Protein 8Q8B (pdb70)

Radius of gyration: 17.03 Å; Cα contacts (8 Å, |Δi|>4): 290; chains: 1; bounding box: 37×34×50 Å

InterPro domains:
  IPR004045 Glutathione S-transferase, N-terminal [PF13417] (29-103)
  IPR004045 Glutathione S-transferase, N-terminal [PS50404] (24-105)
  IPR004046 Glutathione S-transferase, C-terminal [PF00043] (133-211)
  IPR010987 Glutathione S-transferase, C-terminal-like [PS50405] (111-240)
  IPR036249 Thioredoxin-like superfamily [SSF52833] (24-110)
  IPR036282 Glutathione S-transferase, C-terminal domain superfamily [SSF47616] (110-226)
  IPR040079 Glutathione transferase family [SFLDS00019] (24-238)

Structure (mmCIF, N/CA/C/O backbone):
data_8Q8B
#
_entry.id   8Q8B
#
_cell.length_a   77.398
_cell.length_b   77.398
_cell.length_c   82.137
_cell.angle_alpha   90.000
_cell.angle_beta   90.000
_cell.angle_gamma   90.000
#
_symmetry.space_group_name_H-M   'P 43 21 2'
#
loop_
_entity.id
_entity.type
_entity.pdbx_description
1 polymer 'Glutathione S-transferase D1 isoform X1'
2 non-polymer 'SULFATE ION'
3 water water
#
loop_
_atom_site.group_PDB
_atom_site.id
_atom_site.type_symbol
_atom_site.label_atom_id
_atom_site.label_alt_id
_atom_site.label_comp_id
_atom_site.label_asym_id
_atom_site.label_entity_id
_atom_site.label_seq_id
_atom_site.pdbx_PDB_ins_code
_atom_site.Cartn_x
_atom_site.Cartn_y
_atom_site.Cartn_z
_atom_site.occupancy
_atom_site.B_iso_or_equiv
_atom_site.auth_seq_id
_atom_site.auth_comp_id
_atom_site.auth_asym_id
_atom_site.auth_atom_id
_atom_site.pdbx_PDB_model_num
ATOM 1 N N . MET A 1 1 ? 28.74200 17.79100 20.67800 1.000 30.32366 26 MET A N 1
ATOM 2 C CA . MET A 1 1 ? 29.15200 18.94100 21.46700 1.000 25.98162 26 MET A CA 1
ATOM 3 C C . MET A 1 1 ? 30.47000 19.52200 20.96300 1.000 27.43606 26 MET A C 1
ATOM 4 O O . MET A 1 1 ? 31.46600 18.81300 20.88200 1.000 27.82038 26 MET A O 1
ATOM 9 N N . ASP A 1 2 ? 30.48300 20.81400 20.64800 1.000 24.07736 27 ASP A N 1
ATOM 10 C CA . ASP A 1 2 ? 31.71700 21.48500 20.26100 1.000 23.46176 27 ASP A CA 1
ATOM 11 C C . ASP A 1 2 ? 32.33400 22.14900 21.48100 1.000 24.20937 27 ASP A C 1
ATOM 12 O O . ASP A 1 2 ? 31.62200 22.69300 22.32400 1.000 25.53151 27 ASP A O 1
ATOM 17 N N . PHE A 1 3 ? 33.66000 22.09900 21.55700 1.000 22.85963 28 PHE A N 1
ATOM 18 C CA . PHE A 1 3 ? 34.41800 22.61100 22.70300 1.000 22.30323 28 PHE A CA 1
ATOM 19 C C . PHE A 1 3 ? 35.48100 23.57000 22.17200 1.000 21.29018 28 PHE A C 1
ATOM 20 O O . PHE A 1 3 ? 36.49600 23.13500 21.61200 1.000 23.87389 28 PHE A O 1
ATOM 28 N N . TYR A 1 4 ? 35.22400 24.86900 22.32000 1.000 20.76311 29 TYR A N 1
ATOM 29 C CA . TYR A 1 4 ? 36.15300 25.91100 21.89500 1.000 25.92700 29 TYR A CA 1
ATOM 30 C C . TYR A 1 4 ? 37.16400 26.16800 23.00400 1.000 24.52787 29 TYR A C 1
ATOM 31 O O . TYR A 1 4 ? 3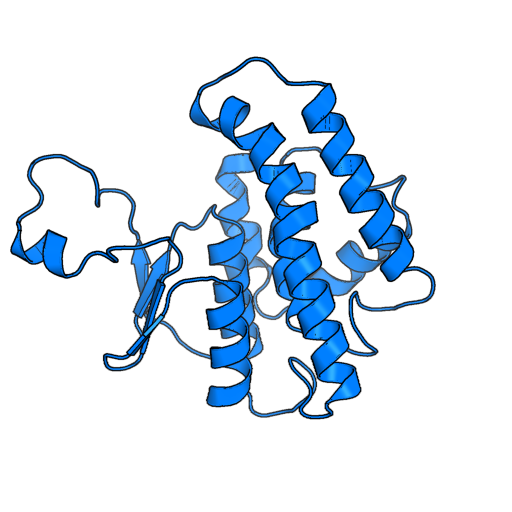6.78900 26.59700 24.10300 1.000 23.32000 29 TYR A O 1
ATOM 40 N N . GLN A 1 5 ? 38.44000 25.91600 22.71700 1.000 24.79226 30 GLN A N 1
ATOM 41 C CA . GLN A 1 5 ? 39.42400 25.81000 23.78100 1.000 29.51956 30 GLN A CA 1
ATOM 42 C C . GLN A 1 5 ? 40.81300 26.20800 23.30500 1.000 32.05563 30 GLN A C 1
ATOM 43 O O . GLN A 1 5 ? 41.08600 26.34400 22.10800 1.000 33.64401 30 GLN A O 1
ATOM 49 N N . LEU A 1 6 ? 41.68600 26.39700 24.29300 1.000 34.64300 31 LEU A N 1
ATOM 50 C CA . LEU A 1 6 ? 43.12100 26.58100 24.11100 1.000 38.91464 31 LEU A CA 1
ATOM 51 C C . LEU A 1 6 ? 43.79500 25.57800 25.03800 1.000 39.16153 31 LEU A C 1
ATOM 52 O O . LEU A 1 6 ? 43.51500 25.58200 26.25300 1.000 38.55369 31 LEU A O 1
ATOM 57 N N . PRO A 1 7 ? 44.67900 24.71600 24.53000 1.000 41.94083 32 PRO A N 1
ATOM 58 C CA . PRO A 1 7 ? 45.17900 23.60300 25.35900 1.000 42.43008 32 PRO A CA 1
ATOM 59 C C . PRO A 1 7 ? 45.89300 24.04300 26.62400 1.000 40.75865 32 PRO A C 1
ATOM 60 O O . PRO A 1 7 ? 45.79600 23.35400 27.64900 1.000 39.63306 32 PRO A O 1
ATOM 64 N N . GLY A 1 8 ? 46.60600 25.16800 26.59200 1.000 38.95654 33 GLY A N 1
ATOM 65 C CA . GLY A 1 8 ? 47.33600 25.59900 27.76800 1.000 38.56588 33 GLY A CA 1
ATOM 66 C C . GLY A 1 8 ? 46.50000 26.26300 28.83600 1.000 33.94936 33 GLY A C 1
ATOM 67 O O . GLY A 1 8 ? 46.97400 26.40900 29.96300 1.000 33.02010 33 GLY A O 1
ATOM 68 N N . SER A 1 9 ? 45.27900 26.65700 28.50500 1.000 32.97614 34 SER A N 1
ATOM 69 C CA . SER A 1 9 ? 44.40500 27.39700 29.41300 1.000 31.99928 34 SER A CA 1
ATOM 70 C C . SER A 1 9 ? 43.92300 26.51500 30.56400 1.000 27.87016 34 SER A C 1
ATOM 71 O O . SER A 1 9 ? 43.32000 25.46600 30.31000 1.000 27.91774 34 SER A O 1
ATOM 74 N N . PRO A 1 10 ? 44.15900 26.88000 31.82500 1.000 29.02204 35 PRO A N 1
ATOM 75 C CA . PRO A 1 10 ? 43.66300 26.05900 32.94100 1.000 27.62303 35 PRO A CA 1
ATOM 76 C C . PRO A 1 10 ? 42.15800 25.85400 32.88200 1.000 26.01827 35 PRO A C 1
ATOM 77 O O . PRO A 1 10 ? 41.70000 24.71200 33.02500 1.000 24.49953 35 PRO A O 1
ATOM 81 N N . PRO A 1 11 ? 41.34300 26.89400 32.65200 1.000 24.60754 36 PRO A N 1
ATOM 82 C CA . PRO A 1 11 ? 39.89400 26.63300 32.61000 1.000 23.55426 36 PRO A CA 1
ATOM 83 C C . PRO A 1 11 ? 39.48900 25.70300 31.48600 1.000 22.64414 36 PRO A C 1
ATOM 84 O O . PRO A 1 11 ? 38.54900 24.91400 31.64600 1.000 22.28469 36 PRO A O 1
ATOM 88 N N . CYS A 1 12 ? 40.17100 25.77300 30.34700 1.000 23.38139 37 CYS A N 1
ATOM 89 C CA . CYS A 1 12 ? 39.88400 24.82200 29.27800 1.000 24.13333 37 CYS A CA 1
ATOM 90 C C . CYS A 1 12 ? 40.22300 23.41300 29.71700 1.000 22.20134 37 CYS A C 1
ATOM 91 O O . CYS A 1 12 ? 39.43900 22.47900 29.50300 1.000 24.43276 37 CYS A O 1
ATOM 94 N N . ARG A 1 13 ? 41.37800 23.24300 30.36600 1.000 22.67476 38 ARG A N 1
ATOM 95 C CA . ARG A 1 13 ? 41.74800 21.92000 30.84000 1.000 25.41788 38 ARG A CA 1
ATOM 96 C C . ARG A 1 13 ? 40.80300 21.42100 31.92100 1.000 23.35248 38 ARG A C 1
ATOM 97 O O . ARG A 1 13 ? 40.51600 20.22200 31.97400 1.000 23.79351 38 ARG A O 1
ATOM 105 N N . ALA A 1 14 ? 40.28700 22.32200 32.76600 1.000 21.65375 39 ALA A N 1
ATOM 106 C CA . ALA A 1 14 ? 39.30000 21.92200 33.76500 1.000 22.12151 39 ALA A CA 1
ATOM 107 C C . ALA A 1 14 ? 38.06800 21.33600 33.09400 1.000 20.89157 39 ALA A C 1
ATOM 108 O O . ALA A 1 14 ? 37.55900 20.28900 33.50900 1.000 22.79311 39 ALA A O 1
ATOM 110 N N . VAL A 1 15 ? 37.59700 21.97100 32.01900 1.000 20.45685 40 VAL A N 1
ATOM 111 C CA . VAL A 1 15 ? 36.44500 21.43000 31.30300 1.000 20.84656 40 VAL A CA 1
ATOM 112 C C . VAL A 1 15 ? 36.79800 20.11200 30.62300 1.000 20.56038 40 VAL A C 1
ATOM 113 O O . VAL A 1 15 ? 36.01300 19.16000 30.65800 1.000 22.95267 40 VAL A O 1
ATOM 117 N N . ALA A 1 16 ? 37.96000 20.04900 29.96600 1.000 23.46284 41 ALA A N 1
ATOM 118 C CA . ALA A 1 16 ? 38.39100 18.81600 29.31300 1.000 21.38008 41 ALA A CA 1
ATOM 119 C C . ALA A 1 16 ? 38.47300 17.66400 30.30600 1.000 24.03405 41 ALA A C 1
ATOM 120 O O . ALA A 1 16 ? 38.02600 16.54900 30.01500 1.000 24.66479 41 ALA A O 1
ATOM 122 N N . LEU A 1 17 ? 39.02400 17.92100 31.49000 1.000 22.68216 42 LEU A N 1
ATOM 123 C CA . LEU A 1 17 ? 39.09500 16.87200 32.50200 1.000 24.83495 42 LEU A CA 1
ATOM 124 C C . LEU A 1 17 ? 37.70600 16.46200 32.97500 1.000 23.62458 42 LEU A C 1
ATOM 125 O O . LEU A 1 17 ? 37.46100 15.28200 33.26400 1.000 25.17550 42 LEU A O 1
ATOM 130 N N . THR A 1 18 ? 36.78200 17.42000 33.06700 1.000 21.73788 43 THR A N 1
ATOM 131 C CA . THR A 1 18 ? 35.41400 17.08700 33.44600 1.000 20.64566 43 THR A CA 1
ATOM 132 C C . THR A 1 18 ? 34.76700 16.17500 32.41300 1.000 22.48331 43 THR A C 1
ATOM 133 O O . THR A 1 18 ? 34.12400 15.18000 32.76400 1.000 22.47091 43 THR A O 1
ATOM 137 N N . ALA A 1 19 ? 34.89700 16.52100 31.12900 1.000 23.20491 44 ALA A N 1
ATOM 138 C CA 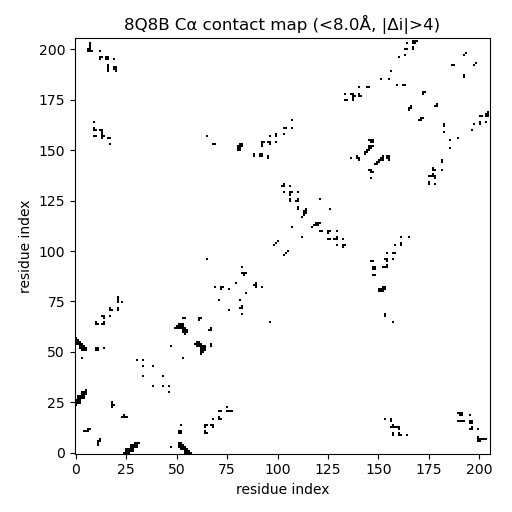. ALA A 1 19 ? 34.34900 15.66400 30.08600 1.000 23.27179 44 ALA A CA 1
ATOM 139 C C . ALA A 1 19 ? 34.94900 14.26600 30.15200 1.000 23.12351 44 ALA A C 1
ATOM 140 O O . ALA A 1 19 ? 34.23300 13.26900 30.00200 1.000 26.43176 44 ALA A O 1
ATOM 142 N N . ALA A 1 20 ? 36.25900 14.17200 30.38700 1.000 24.91742 45 ALA A N 1
ATOM 143 C CA . ALA A 1 20 ? 36.89700 12.86200 30.48400 1.000 26.77411 45 ALA A CA 1
ATOM 144 C C . ALA A 1 20 ? 36.37300 12.08100 31.68200 1.000 26.57643 45 ALA A C 1
ATOM 145 O O . ALA A 1 20 ? 36.10000 10.87900 31.57800 1.000 26.57573 45 ALA A O 1
ATOM 147 N N . ALA A 1 21 ? 36.22000 12.74900 32.82500 1.000 26.33824 46 ALA A N 1
ATOM 148 C CA . ALA A 1 21 ? 35.71400 12.07500 34.01800 1.000 24.77642 46 ALA A CA 1
ATOM 149 C C . ALA A 1 21 ? 34.28100 11.60100 33.84200 1.000 28.15341 46 ALA A C 1
ATOM 150 O O . ALA A 1 21 ? 33.85400 10.66900 34.53800 1.000 29.53380 46 ALA A O 1
ATOM 152 N N . LEU A 1 22 ? 33.53000 12.22900 32.94300 1.000 28.16096 47 LEU A N 1
ATOM 153 C CA . LEU A 1 22 ? 32.15100 11.87200 32.66300 1.000 29.05737 47 LEU A CA 1
ATOM 154 C C . LEU A 1 22 ? 32.01500 10.97600 31.44500 1.000 29.52258 47 LEU A C 1
ATOM 155 O O . LEU A 1 22 ? 30.89300 10.58900 31.10500 1.000 31.70548 47 LEU A O 1
ATOM 160 N N . ASP A 1 23 ? 33.12700 10.64800 30.77900 1.000 27.80797 48 ASP A N 1
ATOM 161 C CA . ASP A 1 23 ? 33.11000 9.84500 29.55400 1.000 31.17349 48 ASP A CA 1
ATOM 162 C C . ASP A 1 23 ? 32.28200 10.53200 28.46600 1.000 34.00170 48 ASP A C 1
ATOM 163 O O . ASP A 1 23 ? 31.48500 9.90000 27.76600 1.000 38.61383 48 ASP A O 1
ATOM 168 N N . ILE A 1 24 ? 32.46400 11.84500 28.34100 1.000 28.36645 49 ILE A N 1
ATOM 169 C CA . ILE A 1 24 ? 31.79200 12.66400 27.33600 1.000 32.19732 49 ILE A CA 1
ATOM 170 C C . ILE A 1 24 ? 32.76500 12.91100 26.20000 1.000 32.23581 49 ILE A C 1
ATOM 171 O O . ILE A 1 24 ? 33.86600 13.43200 26.42100 1.000 32.29870 49 ILE A O 1
ATOM 176 N N . GLU A 1 25 ? 32.36500 12.56400 24.98300 1.000 32.11037 50 GLU A N 1
ATOM 177 C CA . GLU A 1 25 ? 33.12300 12.99400 23.82400 1.000 35.13076 50 GLU A CA 1
ATOM 178 C C . GLU A 1 25 ? 32.73700 14.41900 23.46000 1.000 33.61862 50 GLU A C 1
ATOM 179 O O . GLU A 1 25 ? 31.55900 14.79100 23.49000 1.000 33.67920 50 GLU A O 1
ATOM 185 N N . MET A 1 26 ? 33.74500 15.22700 23.15700 1.000 28.50773 51 MET A N 1
ATOM 186 C CA . MET A 1 26 ? 33.53900 16.56900 22.64400 1.000 27.88994 51 MET A CA 1
ATOM 187 C C . MET A 1 26 ? 34.36800 16.75000 21.38400 1.000 28.20821 51 MET A C 1
ATOM 188 O O . MET A 1 26 ? 35.43800 16.15600 21.23400 1.000 30.32964 51 MET A O 1
ATOM 193 N N . ASN A 1 27 ? 33.86800 17.59700 20.49300 1.000 25.98190 52 ASN A N 1
ATOM 194 C CA . ASN A 1 27 ? 34.58000 17.97200 19.27600 1.000 28.20170 52 ASN A CA 1
ATOM 195 C C . ASN A 1 27 ? 35.41600 19.20400 19.59600 1.000 24.47211 52 ASN A C 1
ATOM 196 O O . ASN A 1 27 ? 34.89600 20.31800 19.68000 1.000 27.15943 52 ASN A O 1
ATOM 201 N N . PHE A 1 28 ? 36.71800 19.00000 19.78400 1.000 26.28143 53 PHE A N 1
ATOM 202 C CA . PHE A 1 28 ? 37.60700 20.08500 20.17400 1.000 25.22975 53 PHE A CA 1
ATOM 203 C C . PHE A 1 28 ? 37.82900 21.02800 18.99900 1.000 29.18343 53 PHE A C 1
ATOM 204 O O . PHE A 1 28 ? 38.08300 20.58400 17.87500 1.000 29.87078 53 PHE A O 1
ATOM 212 N N . LYS A 1 29 ? 37.71800 22.32800 19.25900 1.000 27.67482 54 LYS A N 1
ATOM 213 C CA . LYS A 1 29 ? 38.00900 23.37500 18.28400 1.000 27.88113 54 LYS A CA 1
ATOM 214 C C . LYS A 1 29 ? 39.06800 24.30100 18.86700 1.000 32.50649 54 LYS A C 1
ATOM 215 O O . LYS A 1 29 ? 38.93000 24.75700 20.00600 1.000 30.81419 54 LYS A O 1
ATOM 221 N N . GLN A 1 30 ? 40.11300 24.59600 18.09100 1.000 33.95886 55 GLN A N 1
ATOM 222 C CA . GLN A 1 30 ? 41.22300 25.42800 18.55200 1.000 39.40979 55 GLN A CA 1
ATOM 223 C C . GLN A 1 30 ? 40.99100 26.87200 18.12300 1.000 42.48589 55 GLN A C 1
ATOM 224 O O . GLN A 1 30 ? 40.82100 27.14900 16.93300 1.000 43.87721 55 GLN A O 1
ATOM 230 N N . VAL A 1 31 ? 41.02000 27.78900 19.08900 1.000 37.86824 56 VAL A N 1
ATOM 231 C CA . VAL A 1 31 ? 40.65700 29.18100 18.84400 1.000 42.90371 56 VAL A CA 1
ATOM 232 C C . VAL A 1 31 ? 41.89900 30.04700 18.66700 1.000 42.93648 56 VAL A C 1
ATOM 233 O O . VAL A 1 31 ? 41.85800 31.25800 18.90300 1.000 49.06493 56 VAL A O 1
ATOM 237 N N . ASN A 1 32 ? 43.00500 29.43500 18.24400 1.000 50.23309 57 ASN A N 1
ATOM 238 C CA . ASN A 1 32 ? 44.26000 30.14700 18.01800 1.000 55.26209 57 ASN A CA 1
ATOM 239 C C . ASN A 1 32 ? 44.08800 31.39300 17.15600 1.000 56.27457 57 ASN A C 1
ATOM 240 O O . ASN A 1 32 ? 44.15200 32.52000 17.65900 1.000 56.07245 57 ASN A O 1
ATOM 245 N N . LEU A 1 33 ? 43.86500 31.19800 15.85800 1.000 55.72772 58 LEU A N 1
ATOM 246 C CA . LEU A 1 33 ? 43.87700 32.28000 14.88200 1.000 56.51815 58 LEU A CA 1
ATOM 247 C C . LEU A 1 33 ? 42.55600 33.04200 14.79600 1.000 52.56576 58 LEU A C 1
ATOM 248 O O . LEU A 1 33 ? 42.34500 33.75500 13.80900 1.000 49.12825 58 LEU A O 1
ATOM 250 N N . MET A 1 34 ? 41.67500 32.93700 15.79600 1.000 51.24750 59 MET A N 1
ATOM 251 C CA . MET A 1 34 ? 40.37400 33.58900 15.69000 1.000 50.69527 59 MET A CA 1
ATOM 252 C C . MET A 1 34 ? 40.45800 35.10900 15.76500 1.000 51.27666 59 MET A C 1
ATOM 253 O O . MET A 1 34 ? 39.47300 35.78100 15.43800 1.000 55.07103 59 MET A O 1
ATOM 258 N N . ASN A 1 35 ? 41.59500 35.66600 16.18100 1.000 48.09655 60 ASN A N 1
ATOM 259 C CA . ASN A 1 35 ? 41.81500 37.10600 16.15700 1.000 46.70389 60 ASN A CA 1
ATOM 260 C C . ASN A 1 35 ? 42.77300 37.52600 15.04900 1.000 42.74234 60 ASN A C 1
ATOM 261 O O . ASN A 1 35 ? 43.16800 38.69700 14.99200 1.000 39.35391 60 ASN A O 1
ATOM 266 N N . GLY A 1 36 ? 43.15500 36.59900 14.17100 1.000 38.34902 61 GLY A N 1
ATOM 267 C CA . GLY A 1 36 ? 44.04100 36.94300 13.08200 1.000 36.47730 61 GLY A CA 1
ATOM 268 C C . GLY A 1 36 ? 43.32800 37.72700 11.99800 1.000 32.84359 61 GLY A C 1
ATOM 269 O O . GLY A 1 36 ? 42.11600 37.62500 11.80800 1.000 36.41789 61 GLY A O 1
ATOM 270 N N . GLU A 1 37 ? 44.11700 38.46500 11.23500 1.000 33.67729 62 GLU A N 1
ATOM 271 C CA . GLU A 1 37 ? 43.52900 39.33100 10.19700 1.000 31.26777 62 GLU A CA 1
ATOM 272 C C . GLU A 1 37 ? 42.97600 38.49700 9.05200 1.000 29.83945 62 GLU A C 1
ATOM 273 O O . GLU A 1 37 ? 43.46000 37.38200 8.85800 1.000 29.03324 62 GLU A O 1
ATOM 279 N N . HIS A 1 38 ? 41.96800 39.03400 8.37700 1.000 32.79534 63 HIS A N 1
ATOM 280 C CA . HIS A 1 38 ? 41.40400 38.39400 7.16300 1.000 32.23183 63 HIS A CA 1
ATOM 281 C C . HIS A 1 38 ? 40.73500 37.04300 7.44400 1.000 37.37653 63 HIS A C 1
ATOM 282 O O . HIS A 1 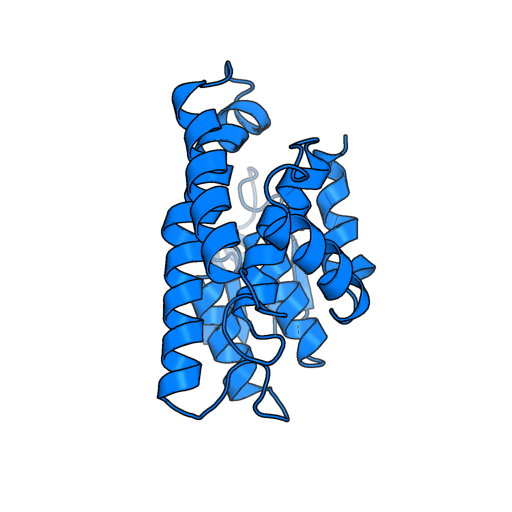38 ? 40.91000 36.12800 6.64100 1.000 38.43320 63 HIS A O 1
ATOM 289 N N . LEU A 1 39 ? 40.01200 36.93400 8.55300 1.000 42.05750 64 LEU A N 1
ATOM 290 C CA . LEU A 1 39 ? 39.18200 35.71900 8.75200 1.000 43.26936 64 LEU A CA 1
ATOM 291 C C . LEU A 1 39 ? 37.79700 36.12800 8.24900 1.000 45.46006 64 LEU A C 1
ATOM 292 O O . LEU A 1 39 ? 37.35900 37.22300 8.60000 1.000 51.59865 64 LEU A O 1
ATOM 294 N N . LYS A 1 40 ? 37.15600 35.30400 7.43400 1.000 45.68836 65 LYS A N 1
ATOM 295 C CA . LYS A 1 40 ? 35.84500 35.65700 6.82800 1.000 44.20598 65 LYS A CA 1
ATOM 296 C C . LYS A 1 40 ? 34.79200 35.98700 7.88700 1.000 46.10680 65 LYS A C 1
ATOM 297 O O . LYS A 1 40 ? 34.80800 35.34200 8.93200 1.000 42.65196 65 LYS A O 1
ATOM 303 N N . PRO A 1 41 ? 33.88300 36.96500 7.66000 1.000 43.47500 66 PRO A N 1
ATOM 304 C CA . PRO A 1 41 ? 32.77500 37.19600 8.60700 1.000 43.67710 66 PRO A CA 1
ATOM 305 C C . PRO A 1 41 ? 31.97100 35.94300 8.90300 1.000 45.97393 66 PRO A C 1
ATOM 306 O O . PRO A 1 41 ? 31.51200 35.75800 10.03800 1.000 43.22363 66 PRO A O 1
ATOM 310 N N . GLU A 1 42 ? 31.79200 35.07100 7.90800 1.000 42.61143 67 GLU A N 1
ATOM 311 C CA . GLU A 1 42 ? 31.11900 33.79900 8.14900 1.000 44.51663 67 GLU A CA 1
ATOM 312 C C . GLU A 1 42 ? 31.87900 32.95500 9.16700 1.000 48.09743 67 GLU A C 1
ATOM 313 O O . GLU A 1 42 ? 31.26900 32.23700 9.96900 1.000 50.05380 67 GLU A O 1
ATOM 319 N N . PHE A 1 43 ? 33.21300 33.03300 9.15700 1.000 46.85199 68 PHE A N 1
ATOM 320 C CA . PHE A 1 43 ? 33.99800 32.32300 10.16000 1.000 46.03234 68 PHE A CA 1
ATOM 321 C C . PHE A 1 43 ? 33.93500 33.02300 11.51200 1.000 48.88115 68 PHE A C 1
ATOM 322 O O . PHE A 1 43 ? 33.92900 32.35800 12.55400 1.000 50.85563 68 PHE A O 1
ATOM 324 N N . LEU A 1 44 ? 33.86900 34.35700 11.51500 1.000 48.03434 69 LEU A N 1
ATOM 325 C CA . LEU A 1 44 ? 33.80600 35.10400 12.76800 1.000 47.34062 69 LEU A CA 1
ATOM 326 C C . LEU A 1 44 ? 32.48700 34.88900 13.49800 1.000 49.16429 69 LEU A C 1
ATOM 327 O O . LEU A 1 44 ? 32.46100 34.89600 14.73400 1.000 47.40095 69 LEU A O 1
ATOM 332 N N . LYS A 1 45 ? 31.38400 34.70700 12.76500 1.000 48.51381 70 LYS A N 1
ATOM 333 C CA . LYS A 1 45 ? 30.08900 34.52500 13.41300 1.000 49.53053 70 LYS A CA 1
ATOM 334 C C . LYS A 1 45 ? 30.00200 33.21500 14.18400 1.000 49.88761 70 LYS A C 1
ATOM 335 O O . LYS A 1 45 ? 29.16700 33.09700 15.08600 1.000 49.92273 70 LYS A O 1
ATOM 341 N N . ILE A 1 46 ? 30.83500 32.23400 13.84800 1.000 50.11404 71 ILE A N 1
ATOM 342 C CA . ILE A 1 46 ? 30.85100 30.97200 14.57900 1.000 48.27880 71 ILE A CA 1
ATOM 343 C C . ILE A 1 46 ? 31.73700 31.06100 15.81600 1.000 47.73647 71 ILE A C 1
ATOM 344 O O . ILE A 1 46 ? 31.49800 30.35100 16.80200 1.000 49.35190 71 ILE A O 1
ATOM 346 N N . ASN A 1 47 ? 32.74200 31.92800 15.78300 1.000 47.18227 72 ASN A N 1
ATOM 347 C CA . ASN A 1 47 ? 33.62900 32.11300 16.91900 1.000 48.74348 72 ASN A CA 1
ATOM 348 C C . ASN A 1 47 ? 32.82000 32.41300 18.17800 1.000 46.38255 72 ASN A C 1
ATOM 349 O O . ASN A 1 47 ? 31.80500 33.12000 18.10900 1.000 44.02960 72 ASN A O 1
ATOM 354 N N . PRO A 1 48 ? 33.21400 31.87700 19.32900 1.000 41.97464 73 PRO A N 1
ATOM 355 C CA . PRO A 1 48 ? 32.60400 32.31600 20.58900 1.000 40.10446 73 PRO A CA 1
ATOM 356 C C . PRO A 1 48 ? 32.78200 33.81600 20.76900 1.000 41.09513 73 PRO A C 1
ATOM 357 O O . PRO A 1 48 ? 33.88100 34.35300 20.60500 1.000 42.53172 73 PRO A O 1
ATOM 361 N N . GLN A 1 49 ? 31.68100 34.49600 21.07800 1.000 37.98432 74 GLN A N 1
ATOM 362 C CA . GLN A 1 49 ? 31.71700 35.93700 21.27000 1.000 41.54814 74 GLN A CA 1
ATOM 363 C C . GLN A 1 49 ? 32.12900 36.32600 22.68000 1.000 38.84592 74 GLN A C 1
ATOM 364 O O . GLN A 1 49 ? 32.43500 37.49800 22.92100 1.000 38.48129 74 GLN A O 1
ATOM 370 N N . HIS A 1 50 ? 32.15000 35.37800 23.61500 1.000 35.83554 75 HIS A N 1
ATOM 371 C CA . HIS A 1 50 ? 32.57500 35.68500 24.97400 1.000 35.88728 75 HIS A CA 1
ATOM 372 C C . HIS A 1 50 ? 33.88700 34.96900 25.26200 1.000 36.69186 75 HIS A C 1
ATOM 373 O O . HIS A 1 50 ? 34.76100 34.89900 24.39300 1.000 41.73095 75 HIS A O 1
ATOM 380 N N . THR A 1 51 ? 34.03300 34.41000 26.45200 1.000 30.47659 76 THR A N 1
ATOM 381 C CA . THR A 1 51 ? 35.33400 33.91100 26.85600 1.000 29.83694 76 THR A CA 1
ATOM 382 C C . THR A 1 51 ? 35.50600 32.44000 26.51200 1.000 26.00145 76 THR A C 1
ATOM 383 O O . THR A 1 51 ? 34.54400 31.70300 26.28300 1.000 28.31168 76 THR A O 1
ATOM 387 N N . ILE A 1 52 ? 36.76800 32.03000 26.46900 1.000 25.82208 77 ILE A N 1
ATOM 388 C CA . ILE A 1 52 ? 37.18800 30.64800 26.27100 1.000 24.65010 77 ILE A CA 1
ATOM 389 C C . ILE A 1 52 ? 37.44800 30.04200 27.64600 1.000 24.59101 77 ILE A C 1
ATOM 390 O O . ILE A 1 52 ? 38.10800 30.68000 28.47800 1.000 26.28436 77 ILE A O 1
ATOM 395 N N . PRO A 1 53 ? 36.98200 28.81700 27.93300 1.000 21.21083 78 PRO A N 1
ATOM 396 C CA . PRO A 1 53 ? 36.25300 27.86700 27.08400 1.000 21.98462 78 PRO A CA 1
ATOM 397 C C . PRO A 1 53 ? 34.79300 28.21400 26.85800 1.000 21.44280 78 PRO A C 1
ATOM 398 O O . PRO A 1 53 ? 34.14900 28.87300 27.65900 1.000 22.11523 78 PRO A O 1
ATOM 402 N N . THR A 1 54 ? 34.29500 27.76400 25.70800 1.000 20.79404 79 THR A N 1
ATOM 403 C CA . THR A 1 54 ? 32.88100 27.80700 25.39000 1.000 21.27739 79 THR A CA 1
ATOM 404 C C . THR A 1 54 ? 32.50800 26.44900 24.82100 1.000 21.04196 79 THR A C 1
ATOM 405 O O . THR A 1 54 ? 33.26800 25.88100 24.03000 1.000 24.79128 79 THR A O 1
ATOM 409 N N . ILE A 1 55 ? 31.35700 25.92400 25.22300 1.000 21.41276 80 ILE A N 1
ATOM 410 C CA . ILE A 1 55 ? 30.80400 24.74800 24.56700 1.000 22.81849 80 ILE A CA 1
ATOM 411 C C . ILE A 1 55 ? 29.59000 25.17000 23.76100 1.000 21.97422 80 ILE A C 1
ATOM 412 O O . ILE A 1 55 ? 28.92700 26.17300 24.04300 1.000 20.90017 80 ILE A O 1
ATOM 417 N N . ASP A 1 56 ? 29.31400 24.38300 22.73100 1.000 23.71741 81 ASP A N 1
ATOM 418 C CA . ASP A 1 56 ? 28.08900 24.47400 21.95300 1.000 24.13843 81 ASP A CA 1
ATOM 419 C C . ASP A 1 56 ? 27.52100 23.06800 21.98200 1.000 23.14225 81 ASP A C 1
ATOM 420 O O . ASP A 1 56 ? 28.10100 22.15700 21.37900 1.000 25.47012 81 ASP A O 1
ATOM 425 N N . ASP A 1 57 ? 26.45400 22.87900 22.75500 1.000 22.76124 82 ASP A N 1
ATOM 426 C CA . ASP A 1 57 ? 25.81700 21.58200 22.95700 1.000 22.30231 82 ASP A CA 1
ATOM 427 C C . ASP A 1 57 ? 24.49900 21.62600 22.19600 1.000 23.49514 82 ASP A C 1
ATOM 428 O O . ASP A 1 57 ? 23.48300 22.08900 22.71500 1.000 24.71300 82 ASP A O 1
ATOM 433 N N . ASN A 1 58 ? 24.54200 21.17800 20.92900 1.000 26.51401 83 ASN A N 1
ATOM 434 C CA . ASN A 1 58 ? 23.35700 21.11800 20.06900 1.000 29.23026 83 ASN A CA 1
ATOM 435 C C . ASN A 1 58 ? 22.65700 22.47400 20.01800 1.000 25.52430 83 ASN A C 1
ATOM 436 O O . ASN A 1 58 ? 21.43400 22.57700 20.13700 1.000 30.15983 83 ASN A O 1
ATOM 441 N N . GLY A 1 59 ? 23.45100 23.53500 19.90400 1.000 23.18610 84 GLY A N 1
ATOM 442 C CA . GLY A 1 59 ? 22.93800 24.87800 19.81200 1.000 25.27531 84 GLY A CA 1
ATOM 443 C C . GLY A 1 59 ? 22.94800 25.65300 21.10800 1.000 25.39177 84 GLY A C 1
ATOM 444 O O . GLY A 1 59 ? 22.81200 26.88300 21.08000 1.000 28.42047 84 GLY A O 1
ATOM 445 N N . PHE A 1 60 ? 23.08400 24.97000 22.24000 1.000 27.46454 85 PHE A N 1
ATOM 446 C CA . PHE A 1 60 ? 23.13100 25.64000 23.53100 1.000 23.48531 85 PHE A CA 1
ATOM 447 C C . PHE A 1 60 ? 24.55500 26.10700 23.77100 1.000 21.78463 85 PHE A C 1
ATOM 448 O O . PHE A 1 60 ? 25.47800 25.29300 23.89200 1.000 22.54783 85 PHE A O 1
ATOM 456 N N . ARG A 1 61 ? 24.74300 27.42100 23.78000 1.000 23.20307 86 ARG A N 1
ATOM 457 C CA . ARG A 1 61 ? 26.06200 28.00400 23.94300 1.000 23.05276 86 ARG A CA 1
ATOM 458 C C . ARG A 1 61 ? 26.29500 28.30600 25.41000 1.000 22.69830 86 ARG A C 1
ATOM 459 O O . ARG A 1 61 ? 25.44400 28.91200 26.06400 1.000 23.02618 86 ARG A O 1
ATOM 467 N N . LEU A 1 62 ? 27.44400 27.88600 25.92800 1.000 21.11110 87 LEU A N 1
ATOM 468 C CA . LEU A 1 62 ? 27.74100 28.10500 27.34100 1.000 20.52441 87 LEU A CA 1
ATOM 469 C C . LEU A 1 62 ? 29.21400 28.43000 27.51300 1.000 20.86979 87 LEU A C 1
ATOM 470 O O . LEU A 1 62 ? 30.08000 27.62500 27.16500 1.000 21.20991 87 LEU A O 1
ATOM 475 N N . TRP A 1 63 ? 29.48600 29.62800 28.01900 1.000 22.83178 88 TRP A N 1
ATOM 476 C CA . TRP A 1 63 ? 30.79800 30.03000 28.50000 1.000 22.75794 88 TRP A CA 1
ATOM 477 C C . TRP A 1 63 ? 30.78200 30.06500 30.02400 1.000 23.63458 88 TRP A C 1
ATOM 478 O O . TRP A 1 63 ? 29.73000 29.93100 30.65200 1.000 22.81223 88 TRP A O 1
ATOM 489 N N . GLU A 1 64 ? 31.98000 30.26200 30.59300 1.000 21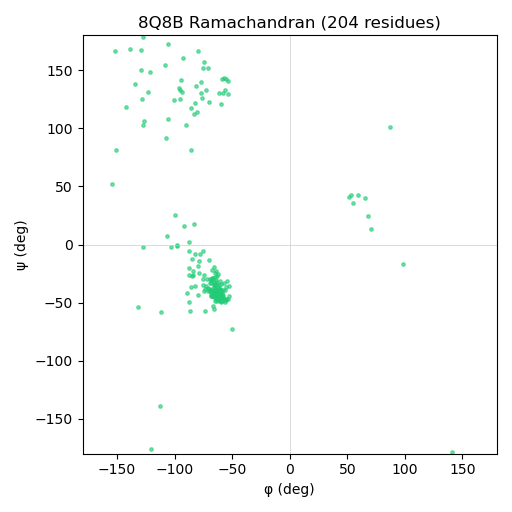.72206 89 GLU A N 1
ATOM 490 C CA . GLU A 1 64 ? 32.29000 30.24500 32.02600 1.000 20.46347 89 GLU A CA 1
ATOM 491 C C . GLU A 1 64 ? 32.58900 28.80800 32.43700 1.000 21.00590 89 GLU A C 1
ATOM 492 O O . GLU A 1 64 ? 31.67000 27.99600 32.58800 1.000 19.04277 89 GLU A O 1
ATOM 498 N N . SER A 1 65 ? 33.88200 28.48400 32.57600 1.000 20.45016 90 SER A N 1
ATOM 499 C CA . SER A 1 65 ? 34.30400 27.09400 32.75500 1.000 20.34391 90 SER A CA 1
ATOM 500 C C . SER A 1 65 ? 33.56400 26.39900 33.89500 1.000 20.54011 90 SER A C 1
ATOM 501 O O . SER A 1 65 ? 33.13800 25.25200 33.74800 1.000 19.16254 90 SER A O 1
ATOM 504 N N . ARG A 1 66 ? 33.40500 27.06200 35.03700 1.000 19.57469 91 ARG A N 1
ATOM 505 C CA . ARG A 1 66 ? 32.81400 26.35600 36.16700 1.000 18.56557 91 ARG A CA 1
ATOM 506 C C . ARG A 1 66 ? 31.31500 26.15900 35.98500 1.000 20.71465 91 ARG A C 1
ATOM 507 O O . ARG A 1 66 ? 30.74900 25.19400 36.52500 1.000 19.01895 91 ARG A O 1
ATOM 515 N N . ALA A 1 67 ? 30.65800 27.03100 35.20500 1.000 18.98319 92 ALA A N 1
ATOM 516 C CA . ALA A 1 67 ? 29.26100 26.77500 34.85200 1.000 20.65202 92 ALA A CA 1
ATOM 517 C C . ALA A 1 67 ? 29.15700 25.64200 33.83900 1.000 17.78359 92 ALA A C 1
ATOM 518 O O . ALA A 1 67 ? 28.20700 24.85000 33.89000 1.000 18.04112 92 ALA A O 1
ATOM 520 N N . ILE A 1 68 ? 30.12700 25.5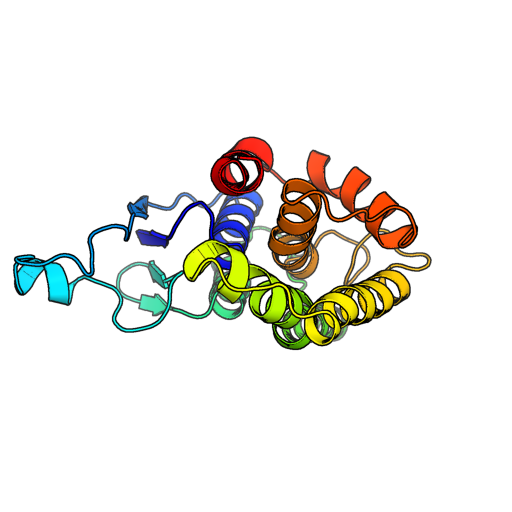4800 32.92300 1.000 16.65627 93 ILE A N 1
ATOM 521 C CA . ILE A 1 68 ? 30.16900 24.41900 31.99800 1.000 17.09015 93 ILE A CA 1
ATOM 522 C C . ILE A 1 68 ? 30.34700 23.12200 32.77100 1.000 19.32519 93 ILE A C 1
ATOM 523 O O . ILE A 1 68 ? 29.65700 22.12500 32.52300 1.000 19.16592 93 ILE A O 1
ATOM 528 N N . MET A 1 69 ? 31.23200 23.13400 33.77200 1.000 18.80120 94 MET A N 1
ATOM 529 C CA . MET A 1 69 ? 31.54000 21.90500 34.49200 1.000 19.65006 94 MET A CA 1
ATOM 530 C C . MET A 1 69 ? 30.32200 21.36200 35.22200 1.000 18.16748 94 MET A C 1
ATOM 531 O O . MET A 1 69 ? 30.03700 20.16300 35.15500 1.000 20.15083 94 MET A O 1
ATOM 536 N N . THR A 1 70 ? 29.58200 22.22500 35.92300 1.000 17.04131 95 THR A N 1
ATOM 537 C CA . THR A 1 70 ? 28.40900 21.74300 36.64800 1.000 17.19903 95 THR A CA 1
ATOM 538 C C . THR A 1 70 ? 27.28000 21.38200 35.68600 1.000 18.99799 95 THR A C 1
ATOM 539 O O . THR A 1 70 ? 26.48100 20.48700 35.98100 1.000 18.48529 95 THR A O 1
ATOM 543 N N . TYR A 1 71 ? 27.21100 22.04500 34.53100 1.000 17.72142 96 TYR A N 1
ATOM 544 C CA . TYR A 1 71 ? 26.23200 21.64800 33.52700 1.000 17.70360 96 TYR A CA 1
ATOM 545 C C . TYR A 1 71 ? 26.53400 20.25100 33.00600 1.000 18.06778 96 TYR A C 1
ATOM 546 O O . TYR A 1 71 ? 25.65100 19.38500 32.98200 1.000 20.49147 96 TYR A O 1
ATOM 555 N N . LEU A 1 72 ? 27.78900 19.99700 32.63100 1.000 19.61201 97 LEU A N 1
ATOM 556 C CA . LEU A 1 72 ? 28.13800 18.68000 32.10900 1.000 20.34644 97 LEU A CA 1
ATOM 557 C C . LEU A 1 72 ? 27.90400 17.60300 33.15500 1.000 19.95402 97 LEU A C 1
ATOM 558 O O . LEU A 1 72 ? 27.41000 16.51700 32.82800 1.000 21.85071 97 LEU A O 1
ATOM 563 N N . ALA A 1 73 ? 28.25600 17.88200 34.41100 1.000 18.54800 98 ALA A N 1
ATOM 564 C CA . ALA A 1 73 ? 28.12700 16.86200 35.43500 1.000 19.80909 98 ALA A CA 1
ATOM 565 C C . ALA A 1 73 ? 26.67700 16.42800 35.59700 1.000 19.78709 98 ALA A C 1
ATOM 566 O O . ALA A 1 73 ? 26.38100 15.23200 35.67300 1.000 22.65377 98 ALA A O 1
ATOM 568 N N . ASP A 1 74 ? 25.75500 17.39000 35.66900 1.000 19.56507 99 ASP A N 1
ATOM 569 C CA . ASP A 1 74 ? 24.35000 17.04100 35.85300 1.000 21.51254 99 ASP A CA 1
ATOM 570 C C . ASP A 1 74 ? 23.73700 16.49200 34.56800 1.000 21.37950 99 ASP A C 1
ATOM 571 O O . ASP A 1 74 ? 22.93300 15.55200 34.61700 1.000 24.62582 99 ASP A O 1
ATOM 576 N N . GLN A 1 75 ? 24.07100 17.07800 33.41500 1.000 20.16505 100 GLN A N 1
ATOM 577 C CA . GLN A 1 75 ? 23.39700 16.66400 32.19100 1.000 22.56967 100 GLN A CA 1
ATOM 578 C C . GLN A 1 75 ? 23.89900 15.32100 31.70200 1.000 25.08166 100 GLN A C 1
ATOM 579 O O . GLN A 1 75 ? 23.13100 14.56900 31.08400 1.000 27.82341 100 GLN A O 1
ATOM 585 N N . TYR A 1 76 ? 25.16200 14.98900 31.97000 1.000 21.52865 101 TYR A N 1
ATOM 586 C CA . TYR A 1 76 ? 25.75900 13.79400 31.39700 1.000 25.72552 101 TYR A CA 1
ATOM 587 C C . TYR A 1 76 ? 26.40200 12.84600 32.39700 1.000 24.90106 101 TYR A C 1
ATOM 588 O O . TYR A 1 76 ? 26.92000 11.80700 31.97900 1.000 28.06147 101 TYR A O 1
ATOM 597 N N . GLY A 1 77 ? 26.41400 13.16800 33.68900 1.000 24.23001 102 GLY A N 1
ATOM 598 C CA . GLY A 1 77 ? 27.03000 12.28100 34.65900 1.000 25.94523 102 GLY A CA 1
ATOM 599 C C . GLY A 1 77 ? 26.16000 11.08500 34.98200 1.000 26.85097 102 GLY A C 1
ATOM 600 O O . GLY A 1 77 ? 24.98500 11.22800 35.33600 1.000 26.71748 102 GLY A O 1
ATOM 601 N N . LYS A 1 78 ? 26.75800 9.89600 34.91400 1.000 30.22419 103 LYS A N 1
ATOM 602 C CA . LYS A 1 78 ? 26.02100 8.68400 35.25700 1.000 31.42971 103 LYS A CA 1
ATOM 603 C C . LYS A 1 78 ? 25.75400 8.59400 36.75300 1.000 35.54565 103 LYS A C 1
ATOM 604 O O . LYS A 1 78 ? 24.66500 8.17700 37.16500 1.000 32.40617 103 LYS A O 1
ATOM 610 N N . ASN A 1 79 ? 26.72700 8.96800 37.58400 1.000 33.07227 104 ASN A N 1
ATOM 611 C CA . ASN A 1 79 ? 26.55000 8.87300 39.02800 1.000 31.71004 104 ASN A CA 1
ATOM 612 C C . ASN A 1 79 ? 26.69100 10.23800 39.69700 1.000 33.30364 104 ASN A C 1
ATOM 613 O O . ASN A 1 79 ? 26.88400 11.26800 39.04800 1.000 37.01799 104 ASN A O 1
ATOM 618 N N . ASP A 1 80 ? 26.62000 10.20500 41.02200 1.000 39.29153 105 ASP A N 1
ATOM 619 C CA . ASP A 1 80 ? 26.45300 11.35000 41.90400 1.000 42.20177 105 ASP A CA 1
ATOM 620 C C . ASP A 1 80 ? 27.77800 12.02700 42.25300 1.000 38.44852 105 ASP A C 1
ATOM 621 O O . ASP A 1 80 ? 27.83400 13.25800 42.35300 1.000 31.05080 105 ASP A O 1
ATOM 626 N N . THR A 1 81 ? 28.85200 11.24600 42.42600 1.000 34.12979 106 THR A N 1
ATOM 627 C CA . THR A 1 81 ? 29.93400 11.67500 43.31100 1.000 31.84143 106 THR A CA 1
ATOM 628 C C . THR A 1 81 ? 30.68500 12.89900 42.79600 1.000 24.68029 106 THR A C 1
ATOM 629 O O . THR A 1 81 ? 31.19200 13.67900 43.60600 1.000 26.55189 106 THR A O 1
ATOM 633 N N . LEU A 1 82 ? 30.75200 13.10700 41.47600 1.000 26.48890 107 LEU A N 1
ATOM 634 C CA . LEU A 1 82 ? 31.51800 14.24300 40.96400 1.000 21.45709 107 LEU A CA 1
ATOM 635 C C . LEU A 1 82 ? 30.84600 15.57000 41.30300 1.000 22.70771 107 LEU A C 1
ATOM 636 O O . LEU A 1 82 ? 31.52300 16.58900 41.49400 1.000 22.53313 107 LEU A O 1
ATOM 641 N N . TYR A 1 83 ? 29.52300 15.57100 41.40800 1.000 23.45604 108 TYR A N 1
ATOM 642 C CA . TYR A 1 83 ? 28.76200 16.77300 41.73800 1.000 20.11640 108 TYR A CA 1
ATOM 643 C C . TYR A 1 83 ? 27.51200 16.28800 42.45200 1.000 21.75096 108 TYR A C 1
ATOM 644 O O . TYR A 1 83 ? 26.45700 16.08000 41.83700 1.000 21.70748 108 TYR A O 1
ATOM 653 N N . PRO A 1 84 ? 27.62800 15.99000 43.74500 1.000 22.43997 109 PRO A N 1
ATOM 654 C CA . PRO A 1 84 ? 26.55100 15.28400 44.43800 1.000 23.55960 109 PRO A CA 1
ATOM 655 C C . PRO A 1 84 ? 25.23800 16.04400 44.38600 1.000 22.73253 109 PRO A C 1
ATOM 656 O O . PRO A 1 84 ? 25.20100 17.27100 44.48100 1.000 21.45009 109 PRO A O 1
ATOM 660 N N . LYS A 1 85 ? 24.15000 15.28900 44.24000 1.000 22.59652 110 LYS A N 1
ATOM 661 C CA . LYS A 1 85 ? 22.82200 15.88300 44.30600 1.000 22.89941 110 LYS A CA 1
ATOM 662 C C . LYS A 1 85 ? 22.50800 16.38900 45.70400 1.000 21.45277 110 LYS A C 1
ATOM 663 O O . LYS A 1 85 ? 21.75000 17.35100 45.86200 1.000 23.41982 110 LYS A O 1
ATOM 669 N N . ASP A 1 86 ? 23.07600 15.76000 46.73300 1.000 21.18298 111 ASP A N 1
ATOM 670 C CA . ASP A 1 86 ? 22.84600 16.20900 48.09200 1.000 24.01560 111 ASP A CA 1
ATOM 671 C C . ASP A 1 86 ? 23.17900 17.68800 48.22400 1.000 21.96716 111 ASP A C 1
ATOM 672 O O . ASP A 1 86 ? 24.25200 18.13000 47.80900 1.000 21.92426 111 ASP A O 1
ATOM 677 N N . LEU A 1 87 ? 22.25000 18.45400 48.79600 1.000 20.64196 112 LEU A N 1
ATOM 678 C CA . LEU A 1 87 ? 22.36500 19.90500 48.70000 1.000 21.36604 112 LEU A CA 1
ATOM 679 C C . LEU A 1 87 ? 23.50100 20.45900 49.54900 1.000 21.31942 112 LEU A C 1
ATOM 680 O O . LEU A 1 87 ? 24.16300 21.41200 49.13300 1.000 20.75927 112 LEU A O 1
ATOM 685 N N . LYS A 1 88 ? 23.75200 19.89900 50.74200 1.000 20.11353 113 LYS A N 1
ATOM 686 C CA . LYS A 1 88 ? 24.89500 20.36800 51.52600 1.000 19.73784 113 LYS A CA 1
ATOM 687 C C . LYS A 1 88 ? 26.21400 20.03400 50.84500 1.000 20.95486 113 LYS A C 1
ATOM 688 O O . LYS A 1 88 ? 27.11100 20.88200 50.76300 1.000 21.72245 113 LYS A O 1
ATOM 694 N N . LYS A 1 89 ? 26.35000 18.81500 50.33000 1.000 19.09963 114 LYS A N 1
ATOM 695 C CA . LYS A 1 89 ? 27.58100 18.45700 49.64200 1.000 19.33807 114 LYS A CA 1
ATOM 696 C C . LYS A 1 89 ? 27.75900 19.29700 48.38800 1.000 19.74919 114 LYS A C 1
ATOM 697 O O . LYS A 1 89 ? 28.86400 19.76000 48.09000 1.000 21.77794 114 LYS A O 1
ATOM 703 N N . ARG A 1 90 ? 26.67700 19.50000 47.64000 1.000 20.01401 115 ARG A N 1
ATOM 704 C CA . ARG A 1 90 ? 26.75700 20.32400 46.44400 1.000 18.87205 115 ARG A CA 1
ATOM 705 C C . ARG A 1 90 ? 27.15400 21.75300 46.78900 1.000 18.23216 115 ARG A C 1
ATOM 706 O O . ARG A 1 90 ? 27.94200 22.38400 46.06600 1.000 18.28734 115 ARG A O 1
ATOM 714 N N . ALA A 1 91 ? 26.60900 22.28500 47.88200 1.000 17.96223 116 ALA A N 1
ATOM 715 C CA . ALA A 1 91 ? 26.94600 23.64400 48.29000 1.000 17.52884 116 ALA A CA 1
ATOM 716 C C . ALA A 1 91 ? 28.43600 23.79100 48.55200 1.000 18.83147 116 ALA A C 1
ATOM 717 O O . ALA A 1 91 ? 29.02800 24.81900 48.21000 1.000 18.41394 116 ALA A O 1
ATOM 719 N N . ILE A 1 92 ? 29.06600 22.77600 49.15600 1.000 19.49633 117 ILE A N 1
ATOM 720 C CA . ILE A 1 92 ? 30.50100 22.87500 49.42000 1.000 19.57354 117 ILE A CA 1
ATOM 721 C C . ILE A 1 92 ? 31.30200 22.80900 48.12100 1.000 19.07059 117 ILE A C 1
ATOM 722 O O . ILE A 1 92 ? 32.29800 23.52800 47.96000 1.000 20.18882 117 ILE A O 1
ATOM 727 N N . VAL A 1 93 ? 30.88100 21.97600 47.15600 1.000 18.86588 118 VAL A N 1
ATOM 728 C CA . VAL A 1 93 ? 31.53500 22.00300 45.84800 1.000 18.39638 118 VAL A CA 1
ATOM 729 C C . VAL A 1 93 ? 31.39500 23.38700 45.22400 1.000 19.30733 118 VAL A C 1
ATOM 730 O O . VAL A 1 93 ? 32.36500 23.95800 44.72200 1.000 18.84891 118 VAL A O 1
ATOM 734 N N . ASN A 1 94 ? 30.19000 23.95900 45.27600 1.000 19.97778 119 ASN A N 1
ATOM 735 C CA . ASN A 1 94 ? 29.99400 25.28700 44.70000 1.000 18.66108 119 ASN A CA 1
ATOM 736 C C . ASN A 1 94 ? 30.86900 26.31000 45.39700 1.000 19.01381 119 ASN A C 1
ATOM 737 O O . ASN A 1 94 ? 31.52700 27.13200 44.74900 1.000 19.22348 119 ASN A O 1
ATOM 742 N N . GLN A 1 95 ? 30.89200 26.26400 46.72600 1.000 18.81385 120 GLN A N 1
ATOM 743 C CA . GLN A 1 95 ? 31.74100 27.16900 47.48500 1.000 19.34933 120 GLN A CA 1
ATOM 744 C C . GLN A 1 95 ? 33.19300 27.05900 47.03400 1.000 19.44643 120 GLN A C 1
ATOM 745 O O . GLN A 1 95 ? 33.86600 28.07000 46.79400 1.000 20.32771 120 GLN A O 1
ATOM 751 N N . ARG A 1 96 ? 33.69000 25.83600 46.89500 1.000 19.34732 121 ARG A N 1
ATOM 752 C CA . ARG A 1 96 ? 35.09000 25.68000 46.51500 1.000 19.23496 121 ARG A CA 1
ATOM 753 C C . ARG A 1 96 ? 35.34200 26.13800 45.08300 1.000 19.35977 121 ARG A C 1
ATOM 754 O O . ARG A 1 96 ? 36.43600 26.61600 44.77500 1.000 21.11523 121 ARG A O 1
ATOM 762 N N . LEU A 1 97 ? 34.34300 26.00600 44.20100 1.000 18.46534 122 LEU A N 1
ATOM 763 C CA . LEU A 1 97 ? 34.47900 26.52000 42.84500 1.000 18.13766 122 LEU A CA 1
ATOM 764 C C . LEU A 1 97 ? 34.60500 28.04100 42.84000 1.000 18.59526 122 LEU A C 1
ATOM 765 O O . LEU A 1 97 ? 35.41400 28.59100 42.08500 1.000 19.73941 122 LEU A O 1
ATOM 770 N N . TYR A 1 98 ? 33.82300 28.74400 43.66400 1.000 18.98956 123 TYR A N 1
ATOM 771 C CA . TYR A 1 98 ? 34.00200 30.19300 43.73900 1.000 20.18779 123 TYR A CA 1
ATOM 772 C C . TYR A 1 98 ? 35.37800 30.54200 44.27800 1.000 21.19612 123 TYR A C 1
ATOM 773 O O . TYR A 1 98 ? 36.01200 31.48700 43.80500 1.000 22.19239 123 TYR A O 1
ATOM 782 N N . PHE A 1 99 ? 35.85500 29.79100 45.27800 1.000 20.76860 124 PHE A N 1
ATOM 783 C CA . PHE A 1 99 ? 37.19900 30.02100 45.80200 1.000 21.25796 124 PHE A CA 1
ATOM 784 C C . PHE A 1 99 ? 38.24200 29.80400 44.71800 1.000 20.98378 124 PHE A C 1
ATOM 785 O O . PHE A 1 99 ? 39.17600 30.60000 44.55600 1.000 21.53859 124 PHE A O 1
ATOM 793 N N . ASP A 1 100 ? 38.10600 28.70700 43.98000 1.000 20.96012 125 ASP A N 1
ATOM 794 C CA . ASP A 1 100 ? 39.02200 28.41300 42.89000 1.000 19.28160 125 ASP A CA 1
ATOM 795 C C . ASP A 1 100 ? 39.11700 29.58700 41.92100 1.000 22.09887 125 ASP A C 1
ATOM 796 O O . ASP A 1 100 ? 40.21300 30.00200 41.53100 1.000 24.78068 125 ASP A O 1
ATOM 801 N N . MET A 1 101 ? 37.96800 30.13700 41.52100 1.000 21.09966 126 MET A N 1
ATOM 802 C CA . MET A 1 101 ? 37.96600 31.26300 40.59400 1.000 23.04639 126 MET A CA 1
ATOM 803 C C . MET A 1 101 ? 38.57900 32.50500 41.22400 1.000 23.71351 126 MET A C 1
ATOM 804 O O . MET A 1 101 ? 39.48100 33.12600 40.64500 1.000 23.74798 126 MET A O 1
ATOM 809 N N . SER A 1 102 ? 38.08900 32.89000 42.39800 1.000 22.04881 127 SER A N 1
ATOM 810 C CA . SER A 1 102 ? 38.34500 34.22300 42.93100 1.000 21.50062 127 SER A CA 1
ATOM 811 C C . SER A 1 102 ? 39.66900 34.34000 43.66400 1.000 26.30448 127 SER A C 1
ATOM 812 O O . SER A 1 102 ? 40.19500 35.45400 43.78800 1.000 26.91475 127 SER A O 1
ATOM 815 N N . SER A 1 103 ? 40.20700 33.22900 44.15700 1.000 23.32696 128 SER A N 1
ATOM 816 C CA . SER A 1 103 ? 41.48300 33.22000 44.85900 1.000 24.14660 128 SER A CA 1
ATOM 817 C C . SER A 1 103 ? 42.56000 32.49000 44.06700 1.000 25.22334 128 SER A C 1
ATOM 818 O O . SER A 1 103 ? 43.58300 33.08700 43.72100 1.000 25.98750 128 SER A O 1
ATOM 821 N N . LEU A 1 104 ? 42.34900 31.21500 43.73700 1.000 22.64419 129 LEU A N 1
ATOM 822 C CA . LEU A 1 104 ? 43.44100 30.42000 43.18300 1.000 22.79937 129 LEU A CA 1
ATOM 823 C C . LEU A 1 104 ? 43.74700 30.82000 41.74500 1.000 24.38005 129 LEU A C 1
ATOM 824 O O . LEU A 1 104 ? 44.88200 31.18100 41.41300 1.000 26.06091 129 LEU A O 1
ATOM 829 N N . TYR A 1 105 ? 42.74800 30.75600 40.86400 1.000 22.81477 130 TYR A N 1
ATOM 830 C CA . TYR A 1 105 ? 43.00400 31.12800 39.47500 1.000 24.36553 130 TYR A CA 1
ATOM 831 C C . TYR A 1 105 ? 43.33700 32.60900 39.35000 1.000 23.52911 130 TYR A C 1
ATOM 832 O O . TYR A 1 105 ? 44.20700 32.99100 38.55900 1.000 26.06198 130 TYR A O 1
ATOM 841 N N . LYS A 1 106 ? 42.64400 33.45200 40.10900 1.000 22.69452 131 LYS A N 1
ATOM 842 C CA . LYS A 1 106 ? 42.94500 34.87800 40.11300 1.000 25.01710 131 LYS A CA 1
ATOM 843 C C . LYS A 1 106 ? 44.40900 35.12700 40.46100 1.000 26.34185 131 LYS A C 1
ATOM 844 O O . LYS A 1 106 ? 45.09400 35.91200 39.79600 1.000 28.79484 131 LYS A O 1
ATOM 850 N N . SER A 1 107 ? 44.90700 34.47700 41.51300 1.000 24.54852 132 SER A N 1
ATOM 851 C CA . SER A 1 107 ? 46.29700 34.69900 41.89300 1.000 26.07930 132 SER A CA 1
ATOM 852 C C . SER A 1 107 ? 47.24500 34.18500 40.82000 1.000 26.33037 132 SER A C 1
ATOM 853 O O . SER A 1 107 ? 48.26100 34.82600 40.52400 1.000 28.37741 132 SER A O 1
ATOM 856 N N . PHE A 1 108 ? 46.92500 33.03700 40.21600 1.000 25.02081 133 PHE A N 1
ATOM 857 C CA . PHE A 1 108 ? 47.75500 32.50600 39.14600 1.000 25.61534 133 PHE A CA 1
ATOM 858 C C . PHE A 1 108 ? 47.84300 33.50300 37.99900 1.000 28.69892 133 PHE A C 1
ATOM 859 O O . PHE A 1 108 ? 48.93700 33.83300 37.52600 1.000 31.33594 133 PHE A O 1
ATOM 867 N N . MET A 1 109 ? 46.69400 34.02300 37.56300 1.000 25.11960 134 MET A N 1
ATOM 868 C CA . MET A 1 109 ? 46.68700 34.93100 36.41700 1.000 29.81150 134 MET A CA 1
ATOM 869 C C . MET A 1 109 ? 47.35600 36.25800 36.74100 1.000 31.40589 134 MET A C 1
ATOM 870 O O . MET A 1 109 ? 48.11300 36.79100 35.92200 1.000 29.37206 134 MET A O 1
ATOM 875 N N . ASP A 1 110 ? 47.07200 36.81800 37.91800 1.000 30.59251 135 ASP A N 1
ATOM 876 C CA . ASP A 1 110 ? 47.65100 38.10300 38.29500 1.000 31.94989 135 ASP A CA 1
ATOM 877 C C . ASP A 1 110 ? 49.16700 38.07200 38.21300 1.000 32.08029 135 ASP A C 1
ATOM 878 O O . ASP A 1 110 ? 49.79700 39.06600 37.83500 1.000 34.42380 135 ASP A O 1
ATOM 883 N N . TYR A 1 111 ? 49.77400 36.94100 38.57700 1.000 30.70203 136 TYR A N 1
ATOM 884 C CA . TYR A 1 111 ? 51.22700 36.85400 38.58200 1.000 31.70318 136 TYR A CA 1
ATOM 885 C C . TYR A 1 111 ? 51.79200 36.42600 37.23100 1.000 34.83037 136 TYR A C 1
ATOM 886 O O . TYR A 1 111 ? 52.72400 37.05700 36.72100 1.000 34.94129 136 TYR A O 1
ATOM 895 N N . TYR A 1 112 ? 51.25800 35.35700 36.64000 1.000 33.68046 137 TYR A N 1
ATOM 896 C CA . TYR A 1 112 ? 51.92500 34.77900 35.48300 1.000 32.25514 137 TYR A CA 1
ATOM 897 C C . TYR A 1 112 ? 51.51000 35.40700 34.15800 1.000 34.04478 137 TYR A C 1
ATOM 898 O O . TYR A 1 112 ? 52.31300 35.39400 33.21900 1.000 33.11829 137 TYR A O 1
ATOM 907 N N . TYR A 1 113 ? 50.30100 35.97000 34.04800 1.000 30.45054 138 TYR A N 1
ATOM 908 C CA . TYR A 1 113 ? 49.88900 36.52500 32.75700 1.000 33.50439 138 TYR A CA 1
ATOM 909 C C . TYR A 1 113 ? 50.76000 37.69300 32.31000 1.000 36.54693 138 TYR A C 1
ATOM 910 O O . TYR A 1 113 ? 51.19000 37.69500 31.14100 1.000 35.58297 138 TYR A O 1
ATOM 919 N N . PRO A 1 114 ? 51.05400 38.70600 33.14100 1.000 36.41560 139 PRO A N 1
ATOM 920 C CA . PRO A 1 114 ? 51.97600 39.75600 32.67400 1.000 39.55787 139 PRO A CA 1
ATOM 921 C C . PRO A 1 114 ? 53.34500 39.21300 32.30600 1.000 41.72989 139 PRO A C 1
ATOM 922 O O . PRO A 1 114 ? 53.92800 39.63500 31.29700 1.000 41.26661 139 PRO A O 1
ATOM 926 N N . ILE A 1 115 ? 53.86500 38.26500 33.08800 1.000 38.74997 140 ILE A N 1
ATOM 927 C CA . ILE A 1 115 ? 55.17000 37.67800 32.79700 1.000 41.87019 140 ILE A CA 1
ATOM 928 C C . ILE A 1 115 ? 55.12500 36.88200 31.49700 1.000 42.47134 140 ILE A C 1
ATOM 929 O O . ILE A 1 115 ? 55.92100 37.11200 30.57900 1.000 45.17291 140 ILE A O 1
ATOM 934 N N . ILE A 1 116 ? 54.20100 35.92300 31.40700 1.000 44.33215 141 ILE A N 1
ATOM 935 C CA . ILE A 1 116 ? 54.20000 34.99400 30.27900 1.000 41.10461 141 ILE A CA 1
ATOM 936 C C . ILE A 1 116 ? 53.86200 35.72000 28.98400 1.000 42.08625 141 ILE A C 1
ATOM 937 O O . ILE A 1 116 ? 54.51300 35.51700 27.95200 1.000 46.34827 141 ILE A O 1
ATOM 939 N N . PHE A 1 117 ? 52.84800 36.58400 29.01900 1.000 38.74736 142 PHE A N 1
ATOM 940 C CA . PHE A 1 117 ? 52.34900 37.19800 27.79300 1.000 43.72002 142 PHE A CA 1
ATOM 941 C C . PHE A 1 117 ? 53.12400 38.46400 27.44800 1.000 42.35738 142 PHE A C 1
ATOM 942 O O . PHE A 1 117 ? 53.68700 38.58000 26.35200 1.000 43.60819 142 PHE A O 1
ATOM 944 N N . MET A 1 118 ? 53.14800 39.42900 28.36400 1.000 40.48351 143 MET A N 1
ATOM 945 C CA . MET A 1 118 ? 53.76200 40.72500 28.11600 1.000 39.92490 143 MET A CA 1
ATOM 946 C C . MET A 1 118 ? 55.24900 40.76100 28.43900 1.000 39.64320 143 MET A C 1
ATOM 947 O O . MET A 1 118 ? 55.86700 41.82100 28.29300 1.000 41.05261 143 MET A O 1
ATOM 952 N N . LYS A 1 119 ? 55.83700 39.64100 28.86200 1.000 41.18148 144 LYS A N 1
ATOM 953 C CA . LYS A 1 119 ? 57.24000 39.60300 29.27900 1.000 39.98077 144 LYS A CA 1
ATOM 954 C C . LYS A 1 119 ? 57.53300 40.68800 30.31300 1.000 43.62800 144 LYS A C 1
ATOM 955 O O . LYS A 1 119 ? 58.57700 41.34200 30.28600 1.000 46.09820 144 LYS A O 1
ATOM 961 N N . ALA A 1 120 ? 56.59500 40.87900 31.23800 1.000 42.55514 145 ALA A N 1
ATOM 962 C CA . ALA A 1 120 ? 56.70300 41.92500 32.24000 1.000 43.09561 145 ALA A CA 1
ATOM 963 C C . ALA A 1 120 ? 57.63300 41.49700 33.37200 1.000 43.32003 145 ALA A C 1
ATOM 964 O O . ALA A 1 120 ? 58.00000 40.32600 33.50900 1.000 44.61247 145 ALA A O 1
ATOM 966 N N . VAL A 1 121 ? 58.01900 42.47400 34.18500 1.000 46.24882 146 VAL A N 1
ATOM 967 C CA . VAL A 1 121 ? 58.83300 42.21900 35.36700 1.000 45.43475 146 VAL A CA 1
ATOM 968 C C . VAL A 1 121 ? 57.95400 41.63500 36.46400 1.000 46.72704 146 VAL A C 1
ATOM 969 O O . VAL A 1 121 ? 56.81300 42.07000 36.66200 1.000 48.21324 146 VAL A O 1
ATOM 971 N N . LYS A 1 122 ? 58.49000 40.64800 37.18400 1.000 47.17651 147 LYS A N 1
ATOM 972 C CA . LYS A 1 122 ? 57.74500 39.97200 38.24300 1.000 43.41080 147 LYS A CA 1
ATOM 973 C C . LYS A 1 122 ? 57.21900 40.96300 39.27300 1.000 43.82687 147 LYS A C 1
ATOM 974 O O . LYS A 1 122 ? 57.88700 41.93900 39.62400 1.000 44.22977 147 LYS A O 1
ATOM 980 N N . ASP A 1 123 ? 56.01200 40.69700 39.76100 1.000 38.60660 148 ASP A N 1
ATOM 981 C CA . ASP A 1 123 ? 55.37400 41.48900 40.80500 1.000 41.64354 148 ASP A CA 1
ATOM 982 C C . ASP A 1 123 ? 55.42800 40.66800 42.08800 1.000 43.34231 148 ASP A C 1
ATOM 983 O O . ASP A 1 123 ? 54.72900 39.65500 42.21200 1.000 39.96365 148 ASP A O 1
ATOM 988 N N . GLN A 1 124 ? 56.27600 41.09300 43.02800 1.000 39.49287 149 GLN A N 1
ATOM 989 C CA . GLN A 1 124 ? 56.46200 40.32100 44.25400 1.000 42.84335 149 GLN A CA 1
ATOM 990 C C . GLN A 1 124 ? 55.18900 40.28900 45.08600 1.000 40.39821 149 GLN A C 1
ATOM 991 O O . GLN A 1 124 ? 54.89600 39.28300 45.74300 1.000 40.35583 149 GLN A O 1
ATOM 997 N N . ALA A 1 125 ? 54.42200 41.38200 45.07900 1.000 40.02571 150 ALA A N 1
ATOM 998 C CA . ALA A 1 125 ? 53.15800 41.39600 45.80700 1.000 39.24771 150 ALA A CA 1
ATOM 999 C C . ALA A 1 125 ? 52.17300 40.39700 45.21200 1.000 39.49669 150 ALA A C 1
ATOM 1000 O O . ALA A 1 125 ? 51.48700 39.67600 45.94600 1.000 37.58736 150 ALA A O 1
ATOM 1002 N N . LYS A 1 126 ? 52.09100 40.33000 43.88000 1.000 39.39833 151 LYS A N 1
ATOM 1003 C CA . LYS A 1 126 ? 51.20800 39.34700 43.26500 1.000 36.65236 151 LYS A CA 1
ATOM 1004 C C . LYS A 1 126 ? 51.72300 37.93000 43.47000 1.000 34.49717 151 LYS A C 1
ATOM 1005 O O . LYS A 1 126 ? 50.92400 36.99400 43.59000 1.000 33.86870 151 LYS A O 1
ATOM 1011 N N . TYR A 1 127 ? 53.04500 37.74800 43.50800 1.000 34.63248 152 TYR A N 1
ATOM 1012 C CA . TYR A 1 127 ? 53.59900 36.42200 43.76400 1.000 33.56466 152 TYR A CA 1
ATOM 1013 C C . TYR A 1 127 ? 53.13400 35.88700 45.11000 1.000 33.97157 152 TYR A C 1
ATOM 1014 O O . TYR A 1 127 ? 52.72700 34.72400 45.21900 1.000 33.69512 152 TYR A O 1
ATOM 1023 N N . GLU A 1 128 ? 53.19000 36.72200 46.14700 1.000 36.13723 153 GLU A N 1
ATOM 1024 C CA . GLU A 1 128 ? 52.76600 36.2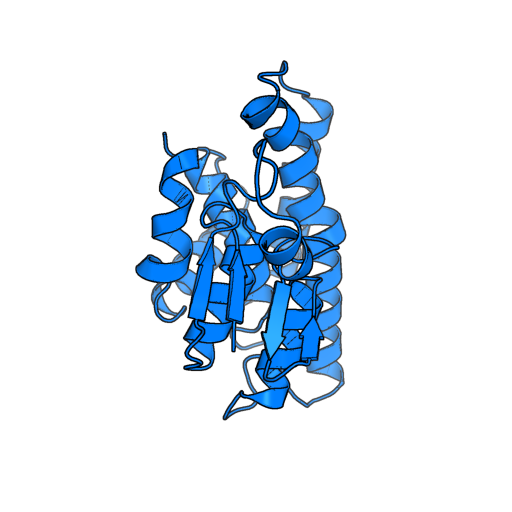8000 47.46700 1.000 33.78062 153 GLU A CA 1
ATOM 1025 C C . GLU A 1 128 ? 51.28300 35.94700 47.51000 1.000 32.10979 153 GLU A C 1
ATOM 1026 O O . GLU A 1 128 ? 50.86700 35.15500 48.35800 1.000 31.80950 153 GLU A O 1
ATOM 1032 N N . ASN A 1 129 ? 50.48000 36.50300 46.59700 1.000 32.64083 154 ASN A N 1
ATOM 1033 C CA . ASN A 1 129 ? 49.05900 36.17400 46.60400 1.000 30.86690 154 ASN A CA 1
ATOM 1034 C C . ASN A 1 129 ? 48.81800 34.71600 46.22800 1.000 29.82610 154 ASN A C 1
ATOM 1035 O O . ASN A 1 129 ? 47.83400 34.12400 46.68200 1.000 28.20288 154 ASN A O 1
ATOM 1040 N N . ILE A 1 130 ? 49.69900 34.12000 45.42200 1.000 28.76096 155 ILE A N 1
ATOM 1041 C CA . ILE A 1 130 ? 49.58700 32.69100 45.14300 1.000 28.60742 155 ILE A CA 1
ATOM 1042 C C . ILE A 1 130 ? 49.72500 31.89400 46.43300 1.000 31.33338 155 ILE A C 1
ATOM 1043 O O . ILE A 1 130 ? 48.93100 30.99000 46.71200 1.000 27.53775 155 ILE A O 1
ATOM 1048 N N . GLY A 1 131 ? 50.74900 32.21000 47.23200 1.000 26.61755 156 GLY A N 1
ATOM 1049 C CA . GLY A 1 131 ? 50.93300 31.50700 48.48700 1.000 29.79404 156 GLY A CA 1
ATOM 1050 C C . GLY A 1 131 ? 49.75400 31.69200 49.41700 1.000 26.65851 156 GLY A C 1
ATOM 1051 O O . GLY A 1 131 ? 49.34500 30.75900 50.11000 1.000 27.08326 156 GLY A O 1
ATOM 1052 N N . THR A 1 132 ? 49.17600 32.89200 49.42500 1.000 27.73090 157 THR A N 1
ATOM 1053 C CA . THR A 1 132 ? 47.98000 33.12000 50.22700 1.000 27.40907 157 THR A CA 1
ATOM 1054 C C . THR A 1 132 ? 46.84600 32.20300 49.78300 1.000 26.46000 157 THR A C 1
ATOM 1055 O O . THR A 1 132 ? 46.21000 31.53700 50.60300 1.000 25.55321 157 THR A O 1
ATOM 1059 N N . ALA A 1 133 ? 46.58700 32.13800 48.47600 1.000 26.70332 158 ALA A N 1
ATOM 1060 C CA . ALA A 1 133 ? 45.54100 31.24200 48.00200 1.000 25.10590 158 ALA A CA 1
ATOM 1061 C C . ALA A 1 133 ? 45.86900 29.79500 48.33100 1.000 22.69801 158 ALA A C 1
ATOM 1062 O O . ALA A 1 133 ? 44.99900 29.03600 48.77000 1.000 23.10921 158 ALA A O 1
ATOM 1064 N N . LEU A 1 134 ? 47.12800 29.39300 48.13000 1.000 25.22475 159 LEU A N 1
ATOM 1065 C CA . LEU A 1 134 ? 47.52000 28.01800 48.41200 1.000 24.92535 159 LEU A CA 1
ATOM 1066 C C . LEU A 1 134 ? 47.41900 27.69900 49.89900 1.000 23.76567 159 LEU A C 1
ATOM 1067 O O . LEU A 1 134 ? 47.10000 26.56600 50.26800 1.000 25.53182 159 LEU A O 1
ATOM 1072 N N . SER A 1 135 ? 47.66300 28.68000 50.76200 1.000 25.55573 160 SER A N 1
ATOM 1073 C CA . SER A 1 135 ? 47.50700 28.44200 52.19100 1.000 25.64680 160 SER A CA 1
ATOM 1074 C C . SER A 1 135 ? 46.04800 28.15400 52.54100 1.000 26.01812 160 SER A C 1
ATOM 1075 O O . SER A 1 135 ? 45.75600 27.26700 53.35600 1.000 25.54875 160 SER A O 1
ATOM 1078 N N . PHE A 1 136 ? 45.11200 28.86200 51.90000 1.000 23.61887 161 PHE A N 1
ATOM 1079 C CA . PHE A 1 136 ? 43.69800 28.57000 52.11600 1.000 23.62552 161 PHE A CA 1
ATOM 1080 C C . PHE A 1 136 ? 43.35500 27.17500 51.61400 1.000 23.86110 161 PHE A C 1
ATOM 1081 O O . PHE A 1 136 ? 42.64200 26.42200 52.28700 1.000 24.00345 161 PHE A O 1
ATOM 1089 N N . LEU A 1 137 ? 43.84300 26.82300 50.41200 1.000 22.44470 162 LEU A N 1
ATOM 1090 C CA . LEU A 1 137 ? 43.58900 25.48900 49.88000 1.000 22.36709 162 LEU A CA 1
ATOM 1091 C C . LEU A 1 137 ? 44.16700 24.42800 50.80200 1.000 23.25996 162 LEU A C 1
ATOM 1092 O O . LEU A 1 137 ? 43.53500 23.39400 51.05000 1.000 23.34883 162 LEU A O 1
ATOM 1097 N N . ASP A 1 138 ? 45.37200 24.67500 51.31200 1.000 24.32294 163 ASP A N 1
ATOM 1098 C CA . ASP A 1 138 ? 46.00400 23.70300 52.19100 1.000 27.43245 163 ASP A CA 1
ATOM 1099 C C . ASP A 1 138 ? 45.16000 23.47100 53.43600 1.000 24.11470 163 ASP A C 1
ATOM 1100 O O . ASP A 1 138 ? 45.02600 22.33300 53.89900 1.000 22.92524 163 ASP A O 1
ATOM 1105 N N . LYS A 1 139 ? 44.54900 24.53600 53.96500 1.000 24.50788 164 LYS A N 1
ATOM 1106 C CA . LYS A 1 139 ? 43.68000 24.39400 55.12900 1.000 24.52417 164 LYS A CA 1
ATOM 1107 C C . LYS A 1 139 ? 42.42700 23.59800 54.78600 1.000 23.92783 164 LYS A C 1
ATOM 1108 O O . LYS A 1 139 ? 41.99700 22.74700 55.57100 1.000 25.82225 164 LYS A O 1
ATOM 1114 N N . PHE A 1 140 ? 41.81800 23.85700 53.62200 1.000 21.79599 165 PHE A N 1
ATOM 1115 C CA . PHE A 1 140 ? 40.66100 23.05600 53.23700 1.000 22.58123 165 PHE A CA 1
ATOM 1116 C C . PHE A 1 140 ? 40.99700 21.57500 53.20300 1.000 19.39612 165 PHE A C 1
ATOM 1117 O O . PHE A 1 140 ? 40.13500 20.73900 53.47300 1.000 26.16006 165 PHE A O 1
ATOM 1125 N N . LEU A 1 141 ? 42.23300 21.23900 52.84500 1.000 23.64307 166 LEU A N 1
ATOM 1126 C CA . LEU A 1 141 ? 42.63800 19.85800 52.64500 1.000 20.92144 166 LEU A CA 1
ATOM 1127 C C . LEU A 1 141 ? 43.12100 19.18700 53.92400 1.000 25.15500 166 LEU A C 1
ATOM 1128 O O . LEU A 1 141 ? 43.37600 17.98000 53.89900 1.000 26.16808 166 LEU A O 1
ATOM 1133 N N . GLU A 1 142 ? 43.23100 19.92700 55.02600 1.000 24.58028 167 GLU A N 1
ATOM 1134 C CA . GLU A 1 142 ? 43.70400 19.34300 56.27500 1.000 27.27429 167 GLU A CA 1
ATOM 1135 C C . GLU A 1 142 ? 42.77900 18.22000 56.69300 1.000 25.97106 167 GLU A C 1
ATOM 1136 O O . GLU A 1 142 ? 41.57600 18.43200 56.86900 1.000 26.62416 167 GLU A O 1
ATOM 1142 N N . GLY A 1 143 ? 43.34000 17.01800 56.83000 1.000 25.39011 168 GLY A N 1
ATOM 1143 C CA . GLY A 1 143 ? 42.57000 15.86100 57.22100 1.000 27.53364 168 GLY A CA 1
ATOM 1144 C C . GLY A 1 143 ? 41.61700 15.35600 56.17300 1.000 28.17215 168 GLY A C 1
ATOM 1145 O O . GLY A 1 143 ? 40.74800 14.54100 56.48600 1.000 32.37663 168 GLY A O 1
ATOM 1146 N N . GLU A 1 144 ? 41.75400 15.81600 54.92800 1.000 27.19223 169 GLU A N 1
ATOM 1147 C CA . GLU A 1 144 ? 40.83100 15.47900 53.85700 1.000 30.00831 169 GLU A CA 1
ATOM 1148 C C . GLU A 1 144 ? 41.55400 14.79700 52.70500 1.000 26.98615 169 GLU A C 1
ATOM 1149 O O . GLU A 1 144 ? 42.71900 15.08700 52.41900 1.000 27.94509 169 GLU A O 1
ATOM 1155 N N . ASN A 1 145 ? 40.83300 13.90100 52.02600 1.000 28.11167 170 ASN A N 1
ATOM 1156 C CA . ASN A 1 145 ? 41.34700 13.27800 50.81400 1.000 27.51406 170 ASN A CA 1
ATOM 1157 C C . ASN A 1 145 ? 41.12400 14.14500 49.57800 1.000 24.89030 170 ASN A C 1
ATOM 1158 O O . ASN A 1 145 ? 41.86600 14.01200 48.60000 1.000 27.51986 170 ASN A O 1
ATOM 1163 N N . TYR A 1 146 ? 40.11000 15.01100 49.59600 1.000 24.99021 171 TYR A N 1
ATOM 1164 C CA . TYR A 1 146 ? 39.73200 15.79300 48.41900 1.000 23.16181 171 TYR A CA 1
ATOM 1165 C C . TYR A 1 146 ? 39.40900 17.21100 48.86900 1.000 24.65299 171 TYR A C 1
ATOM 1166 O O . TYR A 1 146 ? 39.26900 17.48500 50.06200 1.000 24.85104 171 TYR A O 1
ATOM 1175 N N . VAL A 1 147 ? 39.27600 18.12300 47.89700 1.000 23.12945 172 VAL A N 1
ATOM 1176 C CA . VAL A 1 147 ? 39.18100 19.53800 48.25000 1.000 22.59309 172 VAL A CA 1
ATOM 1177 C C . VAL A 1 147 ? 37.79000 19.94200 48.71100 1.000 22.32802 172 VAL A C 1
ATOM 1178 O O . VAL A 1 147 ? 37.64500 20.98700 49.35200 1.000 25.85791 172 VAL A O 1
ATOM 1182 N N . ALA A 1 148 ? 36.76000 19.16200 48.40500 1.000 22.38977 173 ALA A N 1
ATOM 1183 C CA . ALA A 1 148 ? 35.40600 19.62300 48.66900 1.000 22.92404 173 ALA A CA 1
ATOM 1184 C C . ALA A 1 148 ? 34.46600 18.43900 48.86200 1.000 26.56225 173 ALA A C 1
ATOM 1185 O O . ALA A 1 148 ? 33.40700 18.34600 48.24200 1.000 25.47788 173 ALA A O 1
ATOM 1187 N N . GLY A 1 149 ? 34.83900 17.52000 49.74500 1.000 24.89239 174 GLY A N 1
ATOM 1188 C CA . GLY A 1 149 ? 33.99900 16.37900 50.02900 1.000 27.43099 174 GLY A CA 1
ATOM 1189 C C . GLY A 1 149 ? 34.79300 15.10500 50.21900 1.000 24.17544 174 GLY A C 1
ATOM 1190 O O . GLY A 1 149 ? 36.02500 15.11000 50.12700 1.000 26.57479 174 GLY A O 1
ATOM 1191 N N . LYS A 1 150 ? 34.08200 14.00300 50.45200 1.000 26.37106 175 LYS A N 1
ATOM 1192 C CA . LYS A 1 150 ? 34.71300 12.71500 50.69400 1.000 28.23477 175 LYS A CA 1
ATOM 1193 C C . LYS A 1 150 ? 35.11000 11.99400 49.41700 1.000 28.84800 175 LYS A C 1
ATOM 1194 O O . LYS A 1 150 ? 35.78100 10.96200 49.49700 1.000 29.65387 175 LYS A O 1
ATOM 1200 N N . ASN A 1 151 ? 34.71800 12.50100 48.24300 1.000 24.68660 176 ASN A N 1
ATOM 1201 C CA . ASN A 1 151 ? 35.10700 11.92200 46.96700 1.000 25.02523 176 ASN A CA 1
ATOM 1202 C C . ASN A 1 151 ? 35.66700 13.02300 46.08100 1.000 23.66667 176 ASN A C 1
ATOM 1203 O O . ASN A 1 151 ? 35.53200 14.21300 46.37900 1.000 23.76333 176 ASN A O 1
ATOM 1208 N N . MET A 1 152 ? 36.30100 12.60400 44.99000 1.000 24.90985 177 MET A N 1
ATOM 1209 C CA . MET A 1 152 ? 36.70300 13.54800 43.95400 1.000 21.19272 177 MET A CA 1
ATOM 1210 C C . MET A 1 152 ? 35.48300 14.23600 43.37000 1.000 22.42912 177 MET A C 1
ATOM 1211 O O . MET A 1 152 ? 34.51500 13.57600 42.98700 1.000 26.06966 177 MET A O 1
ATOM 1216 N N . THR A 1 153 ? 35.53300 15.56500 43.29600 1.000 22.54791 178 THR A N 1
ATOM 1217 C CA . THR A 1 153 ? 34.43300 16.34400 42.73700 1.000 23.00986 178 THR A CA 1
ATOM 1218 C C . THR A 1 153 ? 34.96300 17.27800 41.66400 1.000 22.27518 178 THR A C 1
ATOM 1219 O O . THR A 1 153 ? 36.16900 17.37100 41.41300 1.000 21.14178 178 THR A O 1
ATOM 1223 N N . LEU A 1 154 ? 34.03000 18.01200 41.06000 1.000 20.40316 179 LEU A N 1
ATOM 1224 C CA . LEU A 1 154 ? 34.40600 19.03100 40.09200 1.000 20.25649 179 LEU A CA 1
ATOM 1225 C C . LEU A 1 154 ? 35.40600 20.01800 40.66500 1.000 19.67536 179 LEU A C 1
ATOM 1226 O O . LEU A 1 154 ? 36.24400 20.54400 39.92500 1.000 21.49766 179 LEU A O 1
ATOM 1231 N N . ALA A 1 155 ? 35.33600 20.28700 41.97600 1.000 19.54382 180 ALA A N 1
ATOM 1232 C CA . ALA A 1 155 ? 36.26700 21.23900 42.56100 1.000 20.34657 180 ALA A CA 1
ATOM 1233 C C . ALA A 1 155 ? 37.70400 20.73200 42.49600 1.000 20.60498 180 ALA A C 1
ATOM 1234 O O . ALA A 1 155 ? 38.62700 21.52600 42.29100 1.000 19.85454 180 ALA A O 1
ATOM 1236 N N . ASP A 1 156 ? 37.91000 19.41900 42.65000 1.000 20.84034 181 ASP A N 1
ATOM 1237 C CA . ASP A 1 156 ? 39.24800 18.86300 42.47400 1.000 22.88797 181 ASP A CA 1
ATOM 1238 C C . ASP A 1 156 ? 39.74200 19.08100 41.05600 1.000 22.02441 181 ASP A C 1
ATOM 1239 O O . ASP A 1 156 ? 40.91200 19.41900 40.84200 1.000 21.26683 181 ASP A O 1
ATOM 1244 N N . LEU A 1 157 ? 38.86300 18.87900 40.06700 1.000 21.64221 182 LEU A N 1
ATOM 1245 C CA . LEU A 1 157 ? 39.27800 19.00500 38.67600 1.000 22.37854 182 LEU A CA 1
ATOM 1246 C C . LEU A 1 157 ? 39.59700 20.44800 38.32000 1.000 21.02797 182 LEU A C 1
ATOM 1247 O O . LEU A 1 157 ? 40.57300 20.71700 37.61200 1.000 22.80748 182 LEU A O 1
ATOM 1252 N N . SER A 1 158 ? 38.79000 21.38800 38.80400 1.000 22.32107 183 SER A N 1
ATOM 1253 C CA . SER A 1 158 ? 39.06200 22.78600 38.50400 1.000 21.92301 183 SER A CA 1
ATOM 1254 C C . SER A 1 158 ? 40.33500 23.24400 39.20100 1.000 20.17710 183 SER A C 1
ATOM 1255 O O . SER A 1 158 ? 41.19700 23.89000 38.59100 1.000 22.18053 183 SER A O 1
ATOM 1258 N N . ILE A 1 159 ? 40.49300 22.87900 40.47400 1.000 19.67094 184 ILE A N 1
ATOM 1259 C CA . ILE A 1 159 ? 41.66800 23.32900 41.20600 1.000 21.11106 184 ILE A CA 1
ATOM 1260 C C . ILE A 1 159 ? 42.93900 22.69700 40.64300 1.000 21.90083 184 ILE A C 1
ATOM 1261 O O . ILE A 1 159 ? 43.97200 23.36700 40.52900 1.000 22.27290 184 ILE A O 1
ATOM 1266 N N . VAL A 1 160 ? 42.88100 21.41900 40.25100 1.000 21.15686 185 VAL A N 1
ATOM 1267 C CA . VAL A 1 160 ? 44.08800 20.77300 39.73600 1.000 23.00342 185 VAL A CA 1
ATOM 1268 C C . VAL A 1 160 ? 44.54200 21.41400 38.43100 1.000 25.07468 185 VAL A C 1
ATOM 1269 O O . VAL A 1 160 ? 45.74100 21.41600 38.13000 1.000 26.16853 185 VAL A O 1
ATOM 1273 N N . SER A 1 161 ? 43.62600 21.99800 37.64600 1.000 23.54989 186 SER A N 1
ATOM 1274 C CA . SER A 1 161 ? 44.06300 22.60200 36.39300 1.000 22.63525 186 SER A CA 1
ATOM 1275 C C . SER A 1 161 ? 45.00300 23.77500 36.64600 1.000 23.70856 186 SER A C 1
ATOM 1276 O O . SER A 1 161 ? 45.91600 24.02600 35.84800 1.000 25.72012 186 SER A O 1
ATOM 1279 N N . THR A 1 162 ? 44.83400 24.47000 37.77300 1.000 23.50196 187 THR A N 1
ATOM 1280 C CA . THR A 1 162 ? 45.74200 25.55500 38.13000 1.000 24.63416 187 THR A CA 1
ATOM 1281 C C . THR A 1 162 ? 46.93700 25.06500 38.95000 1.000 24.98214 187 THR A C 1
ATOM 1282 O O . THR A 1 162 ? 48.07000 25.48100 38.68600 1.000 24.16078 187 THR A O 1
ATOM 1286 N N . VAL A 1 163 ? 46.71700 24.16200 39.91100 1.000 23.89147 188 VAL A N 1
ATOM 1287 C CA . VAL A 1 163 ? 47.82500 23.68100 40.73900 1.000 25.19982 188 VAL A CA 1
ATOM 1288 C C . VAL A 1 163 ? 48.85300 22.96400 39.87400 1.000 28.65849 188 VAL A C 1
ATOM 1289 O O . VAL A 1 163 ? 50.06400 23.14900 40.04100 1.000 28.93534 188 VAL A O 1
ATOM 1293 N N . SER A 1 164 ? 48.39200 22.15100 38.92000 1.000 26.07725 189 SER A N 1
ATOM 1294 C CA . SER A 1 164 ? 49.33800 21.48700 38.02800 1.000 31.07874 189 SER A CA 1
ATOM 1295 C C . SER A 1 164 ? 50.10900 22.48800 37.17900 1.000 28.84247 189 SER A C 1
ATOM 1296 O O . SER A 1 164 ? 51.27600 22.24400 36.84500 1.000 31.20073 189 SER A O 1
ATOM 1299 N N . THR A 1 165 ? 49.48500 23.61500 36.81900 1.000 26.60102 190 THR A N 1
ATOM 1300 C CA . THR A 1 165 ? 50.19100 24.64600 36.06500 1.000 26.99626 190 THR A CA 1
ATOM 1301 C C . THR A 1 165 ? 51.25400 25.31300 36.92600 1.000 31.62796 190 THR A C 1
ATOM 1302 O O . THR A 1 165 ? 52.35100 25.62100 36.44800 1.000 31.46340 190 THR A O 1
ATOM 1306 N N . LEU A 1 166 ? 50.93900 25.55200 38.19700 1.000 25.65068 191 LEU A N 1
ATOM 1307 C CA . LEU A 1 166 ? 51.93500 26.08800 39.11600 1.000 26.33096 191 LEU A CA 1
ATOM 1308 C C . LEU A 1 166 ? 53.16400 25.19200 39.16300 1.000 28.70034 191 LEU A C 1
ATOM 1309 O O . LEU A 1 166 ? 54.29800 25.66900 39.04800 1.000 34.49374 191 LEU A O 1
ATOM 1314 N N . GLU A 1 167 ? 52.95900 23.88600 39.33800 1.000 31.64691 192 GLU A N 1
ATOM 1315 C CA . GLU A 1 167 ? 54.09500 22.97400 39.38500 1.000 30.00996 192 GLU A CA 1
ATOM 1316 C C . GLU A 1 167 ? 54.85000 22.96500 38.06400 1.000 33.88592 192 GLU A C 1
ATOM 1317 O O . GLU A 1 167 ? 56.08600 22.90700 38.05200 1.000 34.51502 192 GLU A O 1
ATOM 1323 N N . ALA A 1 168 ? 54.12300 23.02400 36.94100 1.000 31.74250 193 ALA A N 1
ATOM 1324 C CA . ALA A 1 168 ? 54.77800 23.05000 35.63600 1.000 33.42011 193 ALA A CA 1
ATOM 1325 C C . ALA A 1 168 ? 55.62700 24.29800 35.46000 1.000 35.98577 193 ALA A C 1
ATOM 1326 O O . ALA A 1 168 ? 56.60100 24.28500 34.69700 1.000 40.62722 193 ALA A O 1
ATOM 1328 N N . LEU A 1 169 ? 55.27100 25.38400 36.14100 1.000 34.57217 194 LEU A N 1
ATOM 1329 C CA . LEU A 1 169 ? 56.03500 26.62200 36.13300 1.000 33.18508 194 LEU A CA 1
ATOM 1330 C C . LEU A 1 169 ? 57.06500 26.68600 37.26500 1.000 30.62156 194 LEU A C 1
ATOM 1331 O O . LEU A 1 169 ? 57.56900 27.77100 37.57000 1.000 34.94290 194 LEU A O 1
ATOM 1336 N N . ASP A 1 170 ? 57.37300 25.54700 37.89200 1.000 33.83687 195 ASP A N 1
ATOM 1337 C CA . ASP A 1 170 ? 58.40500 25.43000 38.92700 1.000 38.07925 195 ASP A CA 1
ATOM 1338 C C . ASP A 1 170 ? 58.03600 26.15500 40.22000 1.000 38.97499 195 ASP A C 1
ATOM 1339 O O . ASP A 1 170 ? 58.91500 26.54300 40.99900 1.000 36.41134 195 ASP A O 1
ATOM 1344 N N . TYR A 1 171 ? 56.74700 26.34600 40.47700 1.000 36.78626 196 TYR A N 1
ATOM 1345 C CA . TYR A 1 171 ? 56.32300 26.79600 41.79600 1.000 32.65519 196 TYR A CA 1
ATOM 1346 C C . TYR A 1 171 ? 56.40300 25.61900 42.75900 1.000 35.46936 196 TYR A C 1
ATOM 1347 O O . TYR A 1 171 ? 55.85100 24.54900 42.48600 1.000 35.07180 196 TYR A O 1
ATOM 1356 N N . ASP A 1 172 ? 57.12000 25.80200 43.87200 1.000 36.42802 197 ASP A N 1
ATOM 1357 C CA . ASP A 1 172 ? 57.32900 24.71800 44.82500 1.000 37.73628 197 ASP A CA 1
ATOM 1358 C C . ASP A 1 172 ? 56.11700 24.60600 45.74300 1.000 34.70259 197 ASP A C 1
ATOM 1359 O O . ASP A 1 172 ? 55.77600 25.56200 46.44700 1.000 39.66088 197 ASP A O 1
ATOM 1364 N N . LEU A 1 173 ? 55.48800 23.43300 45.75500 1.000 32.31407 198 LEU A N 1
ATOM 1365 C CA . LEU A 1 173 ? 54.28800 23.18600 46.54400 1.000 34.45262 198 LEU A CA 1
ATOM 1366 C C . LEU A 1 173 ? 54.56600 22.49600 47.87500 1.000 33.45998 198 LEU A C 1
ATOM 1367 O O . LEU A 1 173 ? 53.62000 22.26400 48.63500 1.000 28.41785 198 LEU A O 1
ATOM 1372 N N . SER A 1 174 ? 55.83200 22.17700 48.17900 1.000 34.33049 199 SER A N 1
ATOM 1373 C CA . SER A 1 174 ? 56.15000 21.26400 49.27900 1.000 33.02431 199 SER A CA 1
ATOM 1374 C C . SER A 1 174 ? 55.62800 21.76500 50.61800 1.000 28.01852 199 SER A C 1
ATOM 1375 O O . SER A 1 174 ? 55.07600 20.98100 51.40200 1.000 30.25674 199 SER A O 1
ATOM 1378 N N . LYS A 1 175 ? 55.81400 23.05900 50.90900 1.000 31.38007 200 LYS A N 1
ATOM 1379 C CA . LYS A 1 175 ? 55.38600 23.60500 52.19600 1.000 32.80633 200 LYS A CA 1
ATOM 1380 C C . LYS A 1 175 ? 53.87900 23.50500 52.38700 1.000 31.59306 200 LYS A C 1
ATOM 1381 O O . LYS A 1 175 ? 53.40600 23.46900 53.52700 1.000 34.77215 200 LYS A O 1
ATOM 1387 N N . TYR A 1 176 ? 53.11400 23.45700 51.29600 1.000 31.49097 201 TYR A N 1
ATOM 1388 C CA . TYR A 1 176 ? 51.69200 23.15100 51.37200 1.000 27.40713 201 TYR A CA 1
ATOM 1389 C C . TYR A 1 176 ? 51.58700 21.63300 51.35400 1.000 28.62726 201 TYR A C 1
ATOM 1390 O O . TYR A 1 176 ? 51.38700 20.99700 50.32300 1.000 28.65060 201 TYR A O 1
ATOM 1399 N N . LYS A 1 177 ? 51.79400 21.04200 52.53300 1.000 30.20413 202 LYS A N 1
ATOM 1400 C CA . LYS A 1 177 ? 51.89700 19.59200 52.62200 1.000 28.80732 202 LYS A CA 1
ATOM 1401 C C . LYS A 1 177 ? 50.59600 18.90100 52.24500 1.000 29.87147 202 LYS A C 1
ATOM 1402 O O . LYS A 1 177 ? 50.62100 17.80400 51.67800 1.000 31.52089 202 LYS A O 1
ATOM 1408 N N . ASN A 1 178 ? 49.45500 19.50800 52.56400 1.000 28.69106 203 ASN A N 1
ATOM 1409 C CA . ASN A 1 178 ? 48.18900 18.91000 52.17100 1.000 25.51561 203 ASN A CA 1
ATOM 1410 C C . ASN A 1 178 ? 47.94600 19.07200 50.67800 1.000 26.96851 203 ASN A C 1
ATOM 1411 O O . ASN A 1 178 ? 47.42000 18.16200 50.03700 1.000 26.83724 203 ASN A O 1
ATOM 1416 N N . VAL A 1 179 ? 48.32100 20.21800 50.11100 1.000 23.82383 204 VAL A N 1
ATOM 1417 C CA . VAL A 1 179 ? 48.20000 20.38700 48.66000 1.000 24.77715 204 VAL A CA 1
ATOM 1418 C C . VAL A 1 179 ? 49.06000 19.35800 47.94100 1.000 31.62876 204 VAL A C 1
ATOM 1419 O O . VAL A 1 179 ? 48.62000 18.71900 46.97700 1.000 28.45583 204 VAL A O 1
ATOM 1423 N N . THR A 1 180 ? 50.28300 19.14500 48.43000 1.000 29.97319 205 THR A N 1
ATOM 1424 C CA . THR A 1 180 ? 51.19800 18.20100 47.79100 1.000 27.74040 205 THR A CA 1
ATOM 1425 C C . THR A 1 180 ? 50.66000 16.77600 47.86400 1.000 30.43065 205 THR A C 1
ATOM 1426 O O . THR A 1 180 ? 50.67400 16.04000 46.86900 1.000 29.71774 205 THR A O 1
ATOM 1430 N N . ARG A 1 181 ? 50.18800 16.37100 49.04400 1.000 27.48177 206 ARG A N 1
ATOM 1431 C CA . ARG A 1 181 ? 49.59300 15.05000 49.20600 1.000 26.30054 206 ARG A CA 1
ATOM 1432 C C . ARG A 1 181 ? 48.38500 14.88100 48.29400 1.000 30.89003 206 ARG A C 1
ATOM 1433 O O . ARG A 1 181 ? 48.23500 13.85500 47.62100 1.000 29.39677 206 ARG A O 1
ATOM 1441 N N . TRP A 1 182 ? 47.51100 15.88600 48.26700 1.000 28.00765 207 TRP A N 1
ATOM 1442 C CA . TRP A 1 182 ? 46.32600 15.82100 47.41800 1.000 26.38967 207 TRP A CA 1
ATOM 1443 C C . TRP A 1 182 ? 46.70800 15.75500 45.94000 1.000 30.39674 207 TRP A C 1
ATOM 1444 O O . TRP A 1 182 ? 46.16900 14.93800 45.18000 1.000 27.07387 207 TRP A O 1
ATOM 1455 N N . PHE A 1 183 ? 47.64400 16.60400 45.51300 1.000 27.18133 208 PHE A N 1
ATOM 1456 C CA . PHE A 1 183 ? 48.03300 16.62300 44.10500 1.000 28.78476 208 PHE A CA 1
ATOM 1457 C C . PHE A 1 183 ? 48.60600 15.27600 43.68100 1.000 30.76170 208 PHE A C 1
ATOM 1458 O O . PHE A 1 183 ? 48.30100 14.77700 42.59400 1.000 30.65680 208 PHE A O 1
ATOM 1466 N N . ALA A 1 184 ? 49.39800 14.64600 44.55000 1.000 29.43344 209 ALA A N 1
ATOM 1467 C CA . ALA A 1 184 ? 49.98800 13.35900 44.20200 1.000 32.86835 209 ALA A CA 1
ATOM 1468 C C . ALA A 1 184 ? 48.93100 12.26600 44.10800 1.000 31.04899 209 ALA A C 1
ATOM 1469 O O . ALA A 1 184 ? 48.99900 11.40900 43.22000 1.000 32.99969 209 ALA A O 1
ATOM 1471 N N . LYS A 1 185 ? 47.94400 12.27800 45.00900 1.000 26.75819 210 LYS A N 1
ATOM 1472 C CA . LYS A 1 185 ? 46.93400 11.22900 45.00600 1.000 29.81034 210 LYS A CA 1
ATOM 1473 C C . LYS A 1 185 ? 45.86800 11.44200 43.93900 1.000 30.60094 210 LYS A C 1
ATOM 1474 O O . LYS A 1 185 ? 45.23700 10.46600 43.51700 1.000 31.28014 210 LYS A O 1
ATOM 1480 N N . ILE A 1 186 ? 45.65400 12.68500 43.49700 1.000 30.96887 211 ILE A N 1
ATOM 1481 C CA . ILE A 1 186 ? 44.52800 12.95900 42.61000 1.000 29.37374 211 ILE A CA 1
ATOM 1482 C C . ILE A 1 186 ? 44.87800 12.62100 41.17100 1.000 29.56741 211 ILE A C 1
ATOM 1483 O O . ILE A 1 186 ? 44.02000 12.12900 40.43600 1.000 28.35556 211 ILE A O 1
ATOM 1488 N N . LYS A 1 187 ? 46.13000 12.84000 40.75700 1.000 28.48476 212 LYS A N 1
ATOM 1489 C CA . LYS A 1 187 ? 46.48800 12.62900 39.35300 1.000 29.22441 212 LYS A CA 1
ATOM 1490 C C . LYS A 1 187 ? 46.19100 11.21600 38.88000 1.000 31.80589 212 LYS A C 1
ATOM 1491 O O . LYS A 1 187 ? 45.55700 11.07100 37.81900 1.000 31.91314 212 LYS A O 1
ATOM 1497 N N . PRO A 1 188 ? 46.56800 10.14500 39.59100 1.000 30.42939 213 PRO A N 1
ATOM 1498 C CA . PRO A 1 188 ? 46.21100 8.80000 39.11400 1.000 33.77520 213 PRO A CA 1
ATOM 1499 C C . PRO A 1 188 ? 44.71800 8.52300 39.11500 1.000 35.39858 213 PRO A C 1
ATOM 1500 O O . PRO A 1 188 ? 44.28000 7.60100 38.41500 1.000 36.79633 213 PRO A O 1
ATOM 1504 N N . GLU A 1 189 ? 43.92000 9.28600 39.86300 1.000 30.63096 214 GLU A N 1
ATOM 1505 C CA . GLU A 1 189 ? 42.48200 9.05300 39.91700 1.000 29.75654 214 GLU A CA 1
ATOM 1506 C C . GLU A 1 189 ? 41.71600 9.78300 38.82100 1.000 30.64617 214 GLU A C 1
ATOM 1507 O O . GLU A 1 189 ? 40.58400 9.39500 38.51000 1.000 32.01737 214 GLU A O 1
ATOM 1513 N N . ILE A 1 190 ? 42.30600 10.81700 38.23400 1.000 29.31400 215 ILE A N 1
ATOM 1514 C CA . ILE A 1 190 ? 41.64700 11.63000 37.21500 1.000 28.74240 215 ILE A CA 1
ATOM 1515 C C . ILE A 1 190 ? 41.72300 10.91700 35.87100 1.000 29.51036 215 ILE A C 1
ATOM 1516 O O . ILE A 1 190 ? 42.82200 10.75300 35.32000 1.000 32.03864 215 ILE A O 1
ATOM 1521 N N . PRO A 1 191 ? 40.59600 10.48100 35.31200 1.000 30.20452 216 PRO A N 1
ATOM 1522 C CA . PRO A 1 191 ? 40.62700 9.82300 33.99900 1.000 29.21373 216 PRO A CA 1
ATOM 1523 C C . PRO A 1 191 ? 41.26800 10.71000 32.94500 1.000 30.89874 216 PRO A C 1
ATOM 1524 O O . PRO A 1 191 ? 40.95100 11.89900 32.82500 1.000 30.47150 216 PRO A O 1
ATOM 1528 N N . LYS A 1 192 ? 42.18400 10.11200 32.18100 1.000 33.23945 217 LYS A N 1
ATOM 1529 C CA . LYS A 1 192 ? 42.84100 10.77200 31.05400 1.000 31.89238 217 LYS A CA 1
ATOM 1530 C C . LYS A 1 192 ? 43.50700 12.07500 31.47900 1.000 31.00754 217 LYS A C 1
ATOM 1531 O O . LYS A 1 192 ? 43.53900 13.05400 30.73000 1.000 32.00841 217 LYS A O 1
ATOM 1537 N N . TYR A 1 193 ? 44.04600 12.08400 32.70400 1.000 30.61997 218 TYR A N 1
ATOM 1538 C CA . TYR A 1 193 ? 44.74800 13.26600 33.19200 1.000 29.09392 218 TYR A CA 1
ATOM 1539 C C . TYR A 1 193 ? 45.90300 13.64000 32.27200 1.000 32.67373 218 TYR A C 1
ATOM 1540 O O . TYR A 1 193 ? 46.09400 14.81400 31.93500 1.000 30.86989 218 TYR A O 1
ATOM 1549 N N . GLU A 1 194 ? 46.68800 12.64600 31.85600 1.000 33.60833 219 GLU A N 1
ATOM 1550 C CA . GLU A 1 194 ? 47.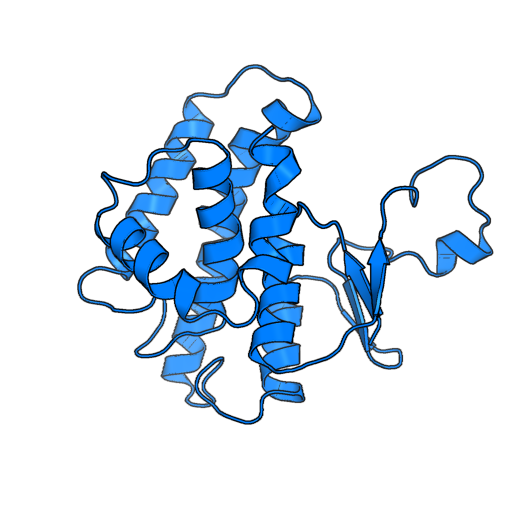81100 12.91400 30.96200 1.000 36.40428 219 GLU A CA 1
ATOM 1551 C C . GLU A 1 194 ? 47.34700 13.54900 29.65300 1.000 32.72065 219 GLU A C 1
ATOM 1552 O O . GLU A 1 194 ? 47.87400 14.58600 29.23300 1.000 35.07493 219 GLU A O 1
ATOM 1558 N N . GLU A 1 195 ? 46.34200 12.95300 29.00800 1.000 34.53915 220 GLU A N 1
ATOM 1559 C CA . GLU A 1 195 ? 45.91300 13.44500 27.70100 1.000 38.65789 220 GLU A CA 1
ATOM 1560 C C . GLU A 1 195 ? 45.35400 14.86100 27.79100 1.000 37.31446 220 GLU A C 1
ATOM 1561 O O . GLU A 1 195 ? 45.70400 15.73100 26.98400 1.000 37.96859 220 GLU A O 1
ATOM 1567 N N . TYR A 1 196 ? 44.48000 15.11500 28.76500 1.000 33.01344 221 TYR A N 1
ATOM 1568 C CA . TYR A 1 196 ? 43.67500 16.32900 28.75200 1.000 32.82614 221 TYR A CA 1
ATOM 1569 C C . TYR A 1 196 ? 44.15200 17.40800 29.71400 1.000 38.63258 221 TYR A C 1
ATOM 1570 O O . TYR A 1 196 ? 43.55800 18.49100 29.73800 1.000 37.13662 221 TYR A O 1
ATOM 1579 N N . ASN A 1 197 ? 45.19700 17.15500 30.50300 1.000 34.87295 222 ASN A N 1
ATOM 1580 C CA . ASN A 1 197 ? 45.76000 18.23400 31.30700 1.000 33.81171 222 ASN A CA 1
ATOM 1581 C C . ASN A 1 197 ? 47.27300 18.31700 31.18500 1.000 34.50442 222 ASN A C 1
ATOM 1582 O O . ASN A 1 197 ? 47.82300 19.38100 30.88000 1.000 36.21312 222 ASN A O 1
ATOM 1587 N N . ASN A 1 198 ? 47.95400 17.20200 31.44400 1.000 36.36824 223 ASN A N 1
ATOM 1588 C CA . ASN A 1 198 ? 49.41000 17.23400 31.50000 1.000 41.92787 223 ASN A CA 1
ATOM 1589 C C . ASN A 1 198 ? 50.00800 17.62200 30.15400 1.000 41.94005 223 ASN A C 1
ATOM 1590 O O . ASN A 1 198 ? 50.98300 18.38000 30.09800 1.000 47.58236 223 ASN A O 1
ATOM 1595 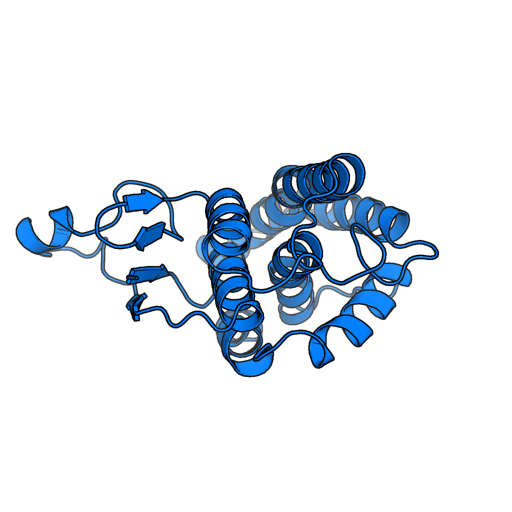N N . ALA A 1 199 ? 49.42400 17.13100 29.05800 1.000 41.68606 224 ALA A N 1
ATOM 1596 C CA . ALA A 1 199 ? 49.95800 17.44200 27.73500 1.000 41.73524 224 ALA A CA 1
ATOM 1597 C C . ALA A 1 199 ? 49.88200 18.93400 27.43700 1.000 42.69256 224 ALA A C 1
ATOM 1598 O O . ALA A 1 199 ? 50.78700 19.49600 26.81100 1.000 42.25012 224 ALA A O 1
ATOM 1600 N N . GLY A 1 200 ? 48.81500 19.59800 27.88700 1.000 43.79646 225 GLY A N 1
ATOM 1601 C CA . GLY A 1 200 ? 48.66500 21.02600 27.66700 1.000 40.89649 225 GLY A CA 1
ATOM 1602 C C . GLY A 1 200 ? 49.53200 21.90400 28.54200 1.000 43.85199 225 GLY A C 1
ATOM 1603 O O . GLY A 1 200 ? 49.54500 23.12400 28.35600 1.000 43.99921 225 GLY A O 1
ATOM 1604 N N . LEU A 1 201 ? 50.24900 21.31500 29.49700 1.000 41.44950 226 LEU A N 1
ATOM 1605 C CA . LEU A 1 201 ? 51.19300 22.06200 30.31800 1.000 43.05920 226 LEU A CA 1
ATOM 1606 C C . LEU A 1 201 ? 52.50600 22.34500 29.60100 1.000 45.44898 226 LEU A C 1
ATOM 1607 O O . LEU A 1 201 ? 53.31600 23.11700 30.12200 1.000 47.81711 226 LEU A O 1
ATOM 1612 N N . LYS A 1 202 ? 52.71600 21.76000 28.41800 1.000 49.45459 227 LYS A N 1
ATOM 1613 C CA . LYS A 1 202 ? 54.02900 21.78900 27.77900 1.000 49.90094 227 LYS A CA 1
ATOM 1614 C C . LYS A 1 202 ? 54.52000 23.21200 27.53900 1.000 52.13129 227 LYS A C 1
ATOM 1615 O O . LYS A 1 202 ? 55.71200 23.49600 27.70300 1.000 54.17573 227 LYS A O 1
ATOM 1621 N N . MET A 1 203 ? 53.62400 24.12300 27.14700 1.000 51.63279 228 MET A N 1
ATOM 1622 C CA . MET A 1 203 ? 54.04500 25.50200 26.91100 1.000 52.98709 228 MET A CA 1
ATOM 1623 C C . MET A 1 203 ? 54.62800 26.13300 28.16800 1.000 53.58194 228 MET A C 1
ATOM 1624 O O . MET A 1 203 ? 55.53000 26.97600 28.08100 1.000 54.32328 228 MET A O 1
ATOM 1629 N N . PHE A 1 204 ? 54.14100 25.72900 29.34200 1.000 51.39534 229 PHE A N 1
ATOM 1630 C CA . PHE A 1 204 ? 54.63600 26.29900 30.58900 1.000 49.43170 229 PHE A CA 1
ATOM 1631 C C . PHE A 1 204 ? 55.96600 25.67900 31.00400 1.000 51.28754 229 PHE A C 1
ATOM 1632 O O . PHE A 1 204 ? 56.87500 26.39700 31.43600 1.000 53.78540 229 PHE A O 1
ATOM 1640 N N . LYS A 1 205 ? 56.09900 24.35200 30.88900 1.000 47.72389 230 LYS A N 1
ATOM 1641 C CA . LYS A 1 205 ? 57.37300 23.70600 31.19700 1.000 50.16457 230 LYS A CA 1
ATOM 1642 C C . LYS A 1 205 ? 58.49900 24.30700 30.36700 1.000 57.93580 230 LYS A C 1
ATOM 1643 O O . LYS A 1 205 ? 59.61800 24.49400 30.85900 1.000 58.14743 230 LYS A O 1
ATOM 1649 N N . GLU A 1 206 ? 58.21600 24.61500 29.10300 1.000 57.12135 231 GLU A N 1
ATOM 1650 C CA . GLU A 1 206 ? 59.14400 25.33700 28.24500 1.000 59.93519 231 GLU A CA 1
ATOM 1651 C C . GLU A 1 206 ? 59.31200 26.76300 28.76100 1.000 59.63755 231 GLU A C 1
ATOM 1652 O O . GLU A 1 206 ? 60.30700 27.42600 28.47100 1.000 66.64673 231 GLU A O 1
#

Organism: Apis mellifera (NCBI:txid7460)

Sequence (206 aa):
MDFYQLPGSPPCRAVALTAAALDIEMNFKQVNLMNGEHLKPEFLKINPQHTIPTIDDNGFRLWESRAIMTYLADQYGKNDTLYPKDLKKRAIVNQRLYFDMSSLYKSFMDYYYPIIFMKAVKDQAKYENIGTALSFLDKFLEGENYVAGKNMTLADLSIVSTVSTLEALDYDLSKYKNVTRWFAKIKPEIPKYEEYNNAGLKMFKE

Nearest PDB structures (foldseek):
  8q8b-assembly1_A-2  TM=1.005E+00  e=6.116E-35  Apis mellifera
  8q8a-assembly1_A-2  TM=1.004E+00  e=9.863E-34  Apis mellifera
  7rhp-assembly1_A  TM=9.513E-01  e=5.349E-30  Apis mellifera
  3mak-assembly1_A  TM=9.388E-01  e=1.348E-22  Drosophila melanogaster
  8z3b-assembly1_A  TM=9.284E-01  e=3.587E-22  Plutella xylostella

Solvent-accessible surface area: 11326 Å² total; per-residue (Å²): 45,41,1,28,10,70,55,8,25,6,15,2,6,1,0,5,0,0,4,14,29,25,136,28,168,20,82,78,83,110,9,99,81,48,135,38,150,174,37,140,93,125,49,79,176,52,28,13,138,115,81,42,3,4,0,27,18,153,61,92,96,32,109,68,5,27,44,0,0,26,54,0,8,80,108,87,23,199,105,61,65,15,21,17,158,64,142,163,110,42,55,70,0,47,94,16,9,153,23,0,91,71,34,0,43,106,4,8,59,34,16,26,126,49,46,55,54,148,163,43,95,147,70,109,65,69,79,104,62,0,12,71,3,0,53,105,0,21,132,68,0,88,81,73,81,25,2,4,30,167,73,20,2,0,0,0,0,2,0,0,2,1,0,1,0,0,83,16,46,134,20,105,13,70,158,22,162,28,0,56,90,0,8,61,70,0,64,115,75,5,55,120,17,106,102,56,0,46,54,13,4,112,107,29,112,151

B-factor: mean 32.0, std 9.61, range [16.66, 66.65]

Secondary structure (DSSP, 8-state):
-EEEE-TT-HHHHHHHHHHHHTT---EEEE-GGGGSTT--HHHHTTS-SSPSSEEEETTEEEE-HHHHHHHHHHHH-SSSTTS-SSHHHHHHHHHHHHHIIIIIIHHHHHHHHHHHHH-PPP-HHHHHHHHHHHHHHHHHTTT-SSSSSSS--HHHHHHHHHHHHHHHTT---TTSHHHHHHHHHHGGGSTTHIIIIIGGGHHHH-

Foldseek 3Di:
DEWEAAQQDLLSLLLVLLCLQLVHDYHYDYCVCLVPPPDDVVRVVVDDPDDPTWDQDVNDIDDDSVVSSVCCCVVRHPDADQQHPPPVLNVQLVVLVVLLVPQQVVLLCVFCVCCPPVVDDGDVVSVVSNVVSLVVQLVCQVVALENRDNDHYSSRSSNLSRVVLCVLLVNDCVVSVSVVNNNVVVQVVRRPCCPRRVVSSVVNND